Protein 8H61 (pdb70)

Secondary structure (DSSP, 8-state):
-TT-EEEETTTTSHHHHHHHHHHHHHT-EEEEEESSHHHHHHHHHHHHHTT--GGGEEEEE-S-TTSTTTTHHHHHH-TT--EEEE------S--S-HIIIIIHHHHHHHHHHHHHHHHH-TT--EEEEE--GGGTS--GGG--TT-EE-TT------HHHHTSSHHHHHHHHHHHHHHHHHHHHHHH--SSEEEEEEESEEE---SS--S-TT---TTTHHHHHHHHHHHH-PPPPP-EEEEEEHHHHHHHHHHHHH-STTTT-EEEE--EEEEHHHHHHHHHHH-GGGGGG-----GGGPPPHHHHPPEE--HHHHHHH-SPPPPHHHHHHHHHHTT-

Radius of gyration: 19.48 Å; Cα contacts (8 Å, |Δi|>4): 678; chains: 1; bounding box: 54×39×54 Å

Solvent-accessible surface area: 15587 Å² total; per-residue (Å²): 96,94,124,24,8,0,0,0,0,21,0,28,35,26,36,3,21,9,0,0,54,26,0,7,102,60,42,21,75,2,6,0,2,3,157,37,74,135,62,0,114,62,0,54,58,25,0,100,103,52,67,34,81,14,130,33,0,74,47,18,75,10,156,74,25,32,50,178,26,20,0,40,139,8,1,113,74,36,81,75,2,20,7,0,0,5,20,18,35,34,61,38,91,126,20,188,74,13,64,142,61,0,0,94,21,1,23,64,0,6,52,6,0,0,51,2,1,39,80,79,8,159,76,10,114,25,1,0,6,14,6,10,10,6,0,1,4,10,39,70,155,52,22,54,65,62,133,84,10,44,15,145,26,76,1,74,6,59,65,125,80,0,75,127,52,49,75,16,0,48,2,0,1,13,17,40,6,1,72,12,0,74,78,12,48,119,134,124,141,23,202,14,62,7,1,0,0,0,7,13,53,8,0,0,13,30,13,39,42,26,156,76,119,77,112,14,42,52,27,0,41,9,0,2,27,0,34,32,9,101,190,72,182,100,116,11,128,13,57,19,2,16,0,0,0,0,54,0,0,0,73,0,0,13,26,0,15,84,78,127,86,0,56,31,39,14,1,0,0,1,28,36,74,8,36,0,42,27,0,15,82,29,0,49,172,40,15,102,124,27,123,107,27,24,28,209,36,55,166,72,106,25,57,106,52,158,120,38,20,2,77,26,61,5,115,80,0,80,141,4,6,61,48,194,30,26,83,28,107,95,0,0,11,28,2,0,125,59,26,87

Sequence (340 aa):
SSETVVFVSGATGFIAQQIVKTLLEAGYKTIGSVRSEEKGKYLKSLIESAGLNSNLFNYVIVKDIAAKGAFNEALQAHPEVTVFLHTASPATFEIHDVEKELLKPAIEGTINALNAITVYGKNVQRVVITSSYAAVAGFANLATPGKEVNEESWNPITYEQALENPFLGYIGSKKFAEKAVWNYIEEKKPKWDVTFVNPAFVLGPQAFAVRDKSKLNASNEIINSLLTANKTKVEPQQFVGYFIDVRDVAKAHLIAFEKNETVGQRLLLANAPFSSAGILDIIEKDFPELKSSLPKLDKSKAPKFEETESVVNNEKTRRILGFKFIDLKKSVDDTIKQLV

Foldseek 3Di:
DVLAAEEEEPCLAQLNVLLVLVCQVVPHQYEYEDQDPVSQVVSLVLCVVVVTDSVSYHYDHQNALLDALRCQVVLQVPLSHAEYEYEDADDDQPDDFLVVRHQRSLQSSLVRVVVNCQPRNVNHAEYEYEAACLQWAEFDVRFDFAAETEQPHGHPDDPVNCRPGSVSSNSVSRNNSVVSVVVCCVPVVGNHFYFYEHEYQEFAAGNGADPDLQDGRDSNCLLSVQQCCLPVVDQDQKDKAFYAYSNLSSLLRVLCPPDDVRGVTYQYRTDGIDMSVRLVVLCCVVPVVRPVRGDDHDPVRTDDRSVGYYHYDYVVNCVSSVDDGDDPSVRSVRHVVNND

B-factor: mean 30.55, std 9.77, range [13.05, 65.68]

Nearest PDB structures (foldseek):
  8h61-assembly1_B  TM=1.003E+00  e=2.260E-75  Candida parapsilosis
  7xwu-assembly2_B  TM=9.857E-01  e=1.458E-69  Candida parapsilosis
  7y0k-assembly1_A  TM=9.876E-01  e=3.552E-62  Candida parapsilosis
  6kwt-assembly1_A  TM=9.369E-01  e=3.816E-42  Candida albicans SC5314
  5yw4-assembly1_A  TM=9.172E-01  e=3.592E-42  Scheffersomyces stipitis CBS 6054

Structure (mmCIF, N/CA/C/O backbone):
data_8H61
#
_entry.id   8H61
#
_cell.length_a   47.870
_cell.length_b   77.960
_cell.length_c   84.680
_cell.angle_alpha   90.000
_cell.angle_beta   90.000
_cell.angle_gamma   90.000
#
_symmetry.space_group_name_H-M   'P 21 21 21'
#
loop_
_entity.id
_entity.type
_entity.pdbx_description
1 polymer 'Mutant M2 of ketoreductase CpKR'
2 non-polymer 'NADPH DIHYDRO-NICOTINAMIDE-ADENINE-DINUCLEOTIDE PHOSPHATE'
3 water water
#
loop_
_atom_site.group_PDB
_atom_site.id
_atom_site.type_symbol
_atom_site.label_atom_id
_atom_site.label_alt_id
_atom_site.label_comp_id
_atom_site.label_asym_id
_atom_site.label_entity_id
_atom_site.label_seq_id
_atom_site.pdbx_PDB_ins_code
_atom_site.Cartn_x
_atom_site.Cartn_y
_atom_site.Cartn_z
_atom_site.occupancy
_atom_site.B_iso_or_equiv
_atom_site.auth_seq_id
_atom_site.auth_comp_id
_atom_site.auth_asym_id
_atom_site.auth_atom_id
_atom_site.pdbx_PDB_model_num
ATOM 1 N N . SER A 1 38 ? 10.947 14.787 -9.891 1.00 48.89 2 SER B N 1
ATOM 2 C CA . SER A 1 38 ? 9.921 14.124 -9.048 1.00 49.75 2 SER B CA 1
ATOM 3 C C . SER A 1 38 ? 9.694 12.697 -9.528 1.00 48.35 2 SER B C 1
ATOM 4 O O . SER A 1 38 ? 9.991 11.851 -8.745 1.00 44.74 2 SER B O 1
ATOM 7 N N . SER A 1 39 ? 9.179 12.472 -10.748 1.00 50.49 3 SER B N 1
ATOM 8 C CA . SER A 1 39 ? 9.047 11.062 -11.251 1.00 47.67 3 SER B CA 1
ATOM 9 C C . SER A 1 39 ? 10.236 10.129 -11.014 1.00 44.62 3 SER B C 1
ATOM 10 O O . SER A 1 39 ? 10.049 8.962 -11.089 1.00 45.43 3 SER B O 1
ATOM 13 N N . GLU A 1 40 ? 11.408 10.672 -10.798 1.00 41.24 4 GLU B N 1
ATOM 14 C CA . GLU A 1 40 ? 12.536 9.749 -10.671 1.00 38.87 4 GLU B CA 1
ATOM 15 C C . GLU A 1 40 ? 12.721 9.391 -9.206 1.00 32.44 4 GLU B C 1
ATOM 16 O O . GLU A 1 40 ? 13.423 8.468 -8.953 1.00 32.59 4 GLU B O 1
ATOM 22 N N . THR A 1 41 ? 12.058 10.117 -8.325 1.00 27.55 5 THR B N 1
ATOM 23 C CA . THR A 1 41 ? 12.225 9.859 -6.875 1.00 25.92 5 THR B CA 1
ATOM 24 C C . THR A 1 41 ? 11.378 8.682 -6.365 1.00 24.69 5 THR B C 1
ATOM 25 O O . THR A 1 41 ? 10.227 8.682 -6.618 1.00 27.13 5 THR B O 1
ATOM 29 N N . VAL A 1 42 ? 11.993 7.731 -5.674 1.00 20.38 6 VAL B N 1
ATOM 30 C CA . VAL A 1 42 ? 11.272 6.633 -5.033 1.00 20.31 6 VAL B CA 1
ATOM 31 C C . VAL A 1 42 ? 11.724 6.599 -3.582 1.00 19.14 6 VAL B C 1
ATOM 32 O O . VAL A 1 42 ? 12.925 6.513 -3.310 1.00 18.18 6 VAL B O 1
ATOM 36 N N . VAL A 1 43 ? 10.775 6.709 -2.655 1.00 18.22 7 VAL B N 1
ATOM 37 C CA . VAL A 1 43 ? 11.078 6.898 -1.240 1.00 16.55 7 VAL B CA 1
ATOM 38 C C . VAL A 1 43 ? 10.752 5.615 -0.495 1.00 20.25 7 VAL B C 1
ATOM 39 O O . VAL A 1 43 ? 9.637 5.099 -0.602 1.00 18.80 7 VAL B O 1
ATOM 43 N N . PHE A 1 44 ? 11.717 5.117 0.262 1.00 18.17 8 PHE B N 1
ATOM 44 C CA . PHE A 1 44 ? 11.543 3.953 1.118 1.00 18.76 8 PHE B CA 1
ATOM 45 C C . PHE A 1 44 ? 11.326 4.456 2.539 1.00 18.28 8 PHE B C 1
ATOM 46 O O . PHE A 1 44 ? 12.020 5.379 2.982 1.00 18.62 8 PHE B O 1
ATOM 54 N N . VAL A 1 45 ? 10.345 3.882 3.244 1.00 15.25 9 VAL B N 1
ATOM 55 C CA . VAL A 1 45 ? 10.025 4.292 4.629 1.00 14.37 9 VAL B CA 1
ATOM 56 C C . VAL A 1 45 ? 10.027 3.052 5.508 1.00 16.71 9 VAL B C 1
ATOM 57 O O . VAL A 1 45 ? 9.138 2.210 5.374 1.00 17.91 9 VAL B O 1
ATOM 61 N N . SER A 1 46 ? 10.971 2.961 6.448 1.00 20.18 10 SER B N 1
ATOM 62 C CA . SER A 1 46 ? 10.964 1.826 7.367 1.00 19.20 10 SER B CA 1
ATOM 63 C C . SER A 1 46 ? 9.897 2.023 8.449 1.00 18.66 10 SER B C 1
ATOM 64 O O . SER A 1 46 ? 9.619 3.142 8.887 1.00 17.93 10 SER B O 1
ATOM 67 N N . GLY A 1 47 ? 9.274 0.912 8.857 1.00 18.32 11 GLY B N 1
ATOM 68 C CA . GLY A 1 47 ? 8.277 0.928 9.909 1.00 19.29 11 GLY B CA 1
ATOM 69 C C . GLY A 1 47 ? 7.018 1.684 9.531 1.00 19.08 11 GLY B C 1
ATOM 70 O O . GLY A 1 47 ? 6.501 2.478 10.326 1.00 19.83 11 GLY B O 1
ATOM 71 N N . ALA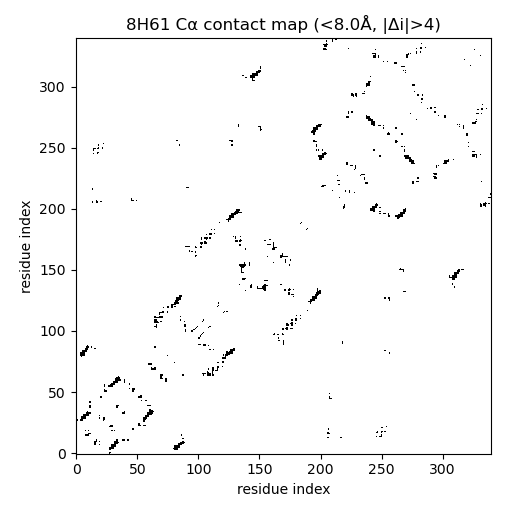 A 1 48 ? 6.501 1.425 8.330 1.00 19.16 12 ALA B N 1
ATOM 72 C CA . ALA A 1 48 ? 5.499 2.303 7.723 1.00 18.54 12 ALA B CA 1
ATOM 73 C C . ALA A 1 48 ? 4.156 2.281 8.440 1.00 18.34 12 ALA B C 1
ATOM 74 O O . ALA A 1 48 ? 3.341 3.185 8.215 1.00 17.96 12 ALA B O 1
ATOM 76 N N . THR A 1 49 ? 3.904 1.309 9.317 1.00 19.48 13 THR B N 1
ATOM 77 C CA . THR A 1 49 ? 2.627 1.272 10.016 1.00 20.22 13 THR B CA 1
ATOM 78 C C . THR A 1 49 ? 2.581 2.127 11.279 1.00 19.78 13 THR B C 1
ATOM 79 O O . THR A 1 49 ? 1.506 2.245 11.883 1.00 20.50 13 THR B O 1
ATOM 83 N N . GLY A 1 50 ? 3.697 2.705 11.713 1.00 20.03 14 GLY B N 1
ATOM 84 C CA . GLY A 1 50 ? 3.707 3.439 12.969 1.00 17.79 14 GLY B CA 1
ATOM 85 C C . GLY A 1 50 ? 3.005 4.785 12.836 1.00 20.14 14 GLY B C 1
ATOM 86 O O . GLY A 1 50 ? 2.603 5.210 11.753 1.00 18.99 14 GLY B O 1
ATOM 87 N N . PHE A 1 51 ? 2.900 5.489 13.977 1.00 18.67 15 PHE B N 1
ATOM 88 C CA . PHE A 1 51 ? 2.162 6.754 14.033 1.00 18.07 15 PHE B CA 1
ATOM 89 C C . PHE A 1 51 ? 2.761 7.799 13.097 1.00 19.19 15 PHE B C 1
ATOM 90 O O . PHE A 1 51 ? 2.095 8.292 12.171 1.00 17.79 15 PHE B O 1
ATOM 98 N N . ILE A 1 52 ? 4.020 8.168 13.336 1.00 17.17 16 ILE B N 1
ATOM 99 C CA . ILE A 1 52 ? 4.645 9.191 12.494 1.00 17.67 16 ILE B CA 1
ATOM 100 C C . ILE A 1 52 ? 4.767 8.690 11.062 1.00 17.51 16 ILE B C 1
ATOM 101 O O . ILE A 1 52 ? 4.528 9.435 10.101 1.00 16.60 16 ILE B O 1
ATOM 106 N N . ALA A 1 53 ? 5.143 7.419 10.895 1.00 15.44 17 ALA B N 1
ATOM 107 C CA . ALA A 1 53 ? 5.427 6.912 9.560 1.00 17.61 17 ALA B CA 1
ATOM 108 C C . ALA A 1 53 ? 4.184 6.898 8.685 1.00 17.48 17 ALA B C 1
ATOM 109 O O . ALA A 1 53 ? 4.268 7.176 7.478 1.00 16.27 17 ALA B O 1
ATOM 111 N N . GLN A 1 54 ? 3.017 6.554 9.254 1.00 19.87 18 GLN B N 1
ATOM 112 C CA . GLN A 1 54 ? 1.803 6.574 8.436 1.00 19.46 18 GLN B CA 1
ATOM 113 C C . GLN A 1 54 ? 1.504 7.985 7.945 1.00 18.89 18 GLN B C 1
ATOM 114 O O . GLN A 1 54 ? 1.057 8.166 6.805 1.00 17.51 18 GLN B O 1
ATOM 120 N N . GLN A 1 55 ? 1.738 8.992 8.798 1.00 15.89 19 GLN B N 1
ATOM 121 C CA . GLN A 1 55 ? 1.593 10.384 8.365 1.00 16.96 19 GLN B CA 1
ATOM 122 C C . GLN A 1 55 ? 2.622 10.747 7.305 1.00 16.69 19 GLN B C 1
ATOM 123 O O . GLN A 1 55 ? 2.318 11.510 6.387 1.00 15.26 19 GLN B O 1
ATOM 129 N N . ILE A 1 56 ? 3.855 10.239 7.431 1.00 14.81 20 ILE B N 1
ATOM 130 C CA . ILE A 1 56 ? 4.848 10.423 6.363 1.00 13.05 20 ILE B CA 1
ATOM 131 C C . ILE A 1 56 ? 4.357 9.784 5.071 1.00 16.72 20 ILE B C 1
ATOM 132 O O . ILE A 1 56 ? 4.407 10.397 3.999 1.00 16.42 20 ILE B O 1
ATOM 137 N N . VAL A 1 57 ? 3.899 8.531 5.146 1.00 16.08 21 VAL B N 1
ATOM 138 C CA . VAL A 1 57 ? 3.404 7.853 3.945 1.00 17.49 21 VAL B CA 1
ATOM 139 C C . VAL A 1 57 ? 2.243 8.633 3.332 1.00 18.84 21 VAL B C 1
ATOM 140 O O . VAL A 1 57 ? 2.179 8.834 2.114 1.00 18.90 21 VAL B O 1
ATOM 144 N N . LYS A 1 58 ? 1.306 9.084 4.167 1.00 19.67 22 LYS B N 1
ATOM 145 C CA . LYS A 1 58 ? 0.179 9.869 3.661 1.00 19.58 22 LYS B CA 1
ATOM 146 C C . LYS A 1 58 ? 0.657 11.142 2.967 1.00 17.62 22 LYS B C 1
ATOM 147 O O . LYS A 1 58 ? 0.192 11.480 1.871 1.00 17.30 22 LYS B O 1
ATOM 153 N N . THR A 1 59 ? 1.598 11.858 3.595 1.00 18.44 23 THR B N 1
ATOM 154 C CA . THR A 1 59 ? 2.134 13.097 3.019 1.00 17.54 23 THR B CA 1
ATOM 155 C C . THR A 1 59 ? 2.864 12.831 1.709 1.00 20.73 23 THR B C 1
ATOM 156 O O . THR A 1 59 ? 2.702 13.583 0.737 1.00 19.74 23 THR B O 1
ATOM 160 N N . LEU A 1 60 ? 3.651 11.751 1.653 1.00 15.98 24 LEU B N 1
ATOM 161 C CA . LEU A 1 60 ? 4.324 11.377 0.411 1.00 16.30 24 LEU B CA 1
ATOM 162 C C . LEU A 1 60 ? 3.328 11.085 -0.710 1.00 19.45 24 LEU B C 1
ATOM 163 O O . LEU A 1 60 ? 3.510 11.527 -1.853 1.00 19.04 24 LEU B O 1
ATOM 168 N N . LEU A 1 61 ? 2.295 10.292 -0.415 1.00 16.49 25 LEU B N 1
ATOM 169 C CA . LEU A 1 61 ? 1.307 9.950 -1.438 1.00 17.71 25 LEU B CA 1
ATOM 170 C C . LEU A 1 61 ? 0.505 11.166 -1.872 1.00 19.60 25 LEU B C 1
ATOM 171 O O . LEU A 1 61 ? 0.145 11.291 -3.047 1.00 19.74 25 LEU B O 1
ATOM 176 N N . GLU A 1 62 ? 0.175 12.051 -0.934 1.00 17.95 26 GLU B N 1
ATOM 177 C CA . GLU A 1 62 ? -0.496 13.295 -1.311 1.00 21.51 26 GLU B CA 1
ATOM 178 C C . GLU A 1 62 ? 0.378 14.131 -2.230 1.00 22.06 26 GLU B C 1
ATOM 179 O O . GLU A 1 62 ? -0.139 14.828 -3.112 1.00 21.82 26 GLU B O 1
ATOM 185 N N . ALA A 1 63 ? 1.699 14.077 -2.046 1.00 19.97 27 ALA B N 1
ATOM 186 C CA . ALA A 1 63 ? 2.616 14.793 -2.925 1.00 21.23 27 ALA B CA 1
ATOM 187 C C . ALA A 1 63 ? 2.889 14.043 -4.221 1.00 25.77 27 ALA B C 1
ATOM 188 O O . ALA A 1 63 ? 3.533 14.598 -5.118 1.00 23.14 27 ALA B O 1
ATOM 190 N N . GLY A 1 64 ? 2.424 12.804 -4.344 1.00 20.60 28 GLY B N 1
ATOM 191 C CA . GLY A 1 64 ? 2.601 12.057 -5.574 1.00 22.89 28 GLY B CA 1
ATOM 192 C C . GLY A 1 64 ? 3.864 11.227 -5.666 1.00 22.62 28 GLY B C 1
ATOM 193 O O . GLY A 1 64 ? 4.201 10.775 -6.763 1.00 21.05 28 GLY B O 1
ATOM 194 N N . TYR A 1 65 ? 4.564 10.997 -4.560 1.00 18.00 29 TYR B N 1
ATOM 195 C CA . TYR A 1 65 ? 5.804 10.237 -4.597 1.00 16.40 29 TYR B CA 1
ATOM 196 C C . TYR A 1 65 ? 5.524 8.743 -4.624 1.00 21.33 29 TYR B C 1
ATOM 197 O O . TYR A 1 65 ? 4.701 8.243 -3.850 1.00 22.95 29 TYR B O 1
ATOM 206 N N . LYS A 1 66 ? 6.259 8.021 -5.467 1.00 18.56 30 LYS B N 1
ATOM 207 C CA . LYS A 1 6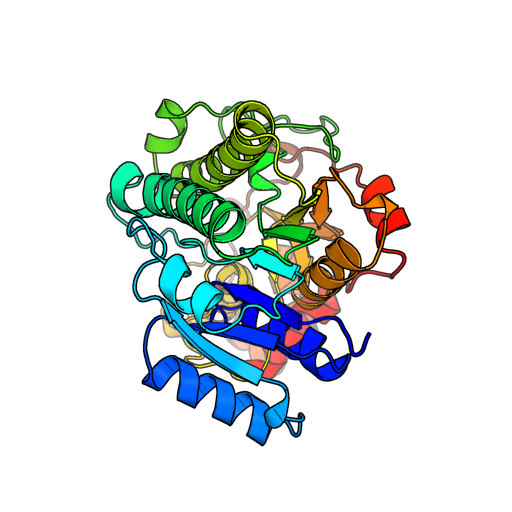6 ? 6.327 6.573 -5.314 1.00 18.85 30 LYS B CA 1
ATOM 208 C C . LYS A 1 66 ? 6.950 6.220 -3.965 1.00 22.11 30 LYS B C 1
ATOM 209 O O . LYS A 1 66 ? 8.026 6.720 -3.606 1.00 17.91 30 LYS B O 1
ATOM 215 N N . THR A 1 67 ? 6.271 5.356 -3.215 1.00 20.88 31 THR B N 1
ATOM 216 C CA . THR A 1 67 ? 6.651 5.058 -1.843 1.00 20.78 31 THR B CA 1
ATOM 217 C C . THR A 1 67 ? 6.701 3.548 -1.626 1.00 21.01 31 THR B C 1
ATOM 218 O O . THR A 1 67 ? 5.844 2.815 -2.123 1.00 20.48 31 THR B O 1
ATOM 222 N N . ILE A 1 68 ? 7.713 3.090 -0.892 1.00 17.21 32 ILE B N 1
ATOM 223 C CA . ILE A 1 68 ? 7.828 1.687 -0.473 1.00 19.33 32 ILE B CA 1
ATOM 224 C C . ILE A 1 68 ? 7.911 1.656 1.041 1.00 19.19 32 ILE B C 1
ATOM 225 O O . ILE A 1 68 ? 8.836 2.235 1.624 1.00 20.32 32 ILE B O 1
ATOM 230 N N . GLY A 1 69 ? 6.993 0.947 1.690 1.00 18.81 33 GLY B N 1
ATOM 231 C CA . GLY A 1 69 ? 6.967 0.904 3.145 1.00 18.08 33 GLY B CA 1
ATOM 232 C C . GLY A 1 69 ? 7.375 -0.471 3.658 1.00 20.49 33 GLY B C 1
ATOM 233 O O . GLY A 1 69 ? 6.848 -1.475 3.219 1.00 21.33 33 GLY B O 1
ATOM 234 N N . SER A 1 70 ? 8.308 -0.489 4.612 1.00 21.80 34 SER B N 1
ATOM 235 C CA . SER A 1 70 ? 8.650 -1.717 5.339 1.00 22.25 34 SER B CA 1
ATOM 236 C C . SER A 1 70 ? 7.629 -1.982 6.456 1.00 21.09 34 SER B C 1
ATOM 237 O O . SER A 1 70 ? 7.244 -1.073 7.189 1.00 20.21 34 SER B O 1
ATOM 240 N N . VAL A 1 71 ? 7.123 -3.226 6.518 1.00 20.72 35 VAL B N 1
ATOM 241 C CA . VAL A 1 71 ? 6.160 -3.654 7.529 1.00 20.22 35 VAL B CA 1
ATOM 242 C C . VAL A 1 71 ? 6.563 -5.027 8.072 1.00 22.48 35 VAL B C 1
ATOM 243 O O . VAL A 1 71 ? 7.267 -5.805 7.417 1.00 19.23 35 VAL B O 1
ATOM 247 N N . ARG A 1 72 ? 6.097 -5.336 9.276 1.00 22.67 36 ARG B N 1
ATOM 248 C CA . ARG A 1 72 ? 6.490 -6.583 9.981 1.00 23.48 36 ARG B CA 1
ATOM 249 C C . ARG A 1 72 ? 5.740 -7.812 9.478 1.00 24.95 36 ARG B C 1
ATOM 250 O O . ARG A 1 72 ? 6.177 -8.864 9.770 1.00 26.93 36 ARG B O 1
ATOM 258 N N . SER A 1 73 ? 4.653 -7.647 8.743 1.00 24.01 37 SER B N 1
ATOM 259 C CA . SER A 1 73 ? 3.887 -8.816 8.330 1.00 28.44 37 SER B CA 1
ATOM 260 C C . SER A 1 73 ? 3.104 -8.480 7.078 1.00 27.51 37 SER B C 1
ATOM 261 O O . SER A 1 73 ? 2.848 -7.315 6.780 1.00 27.06 37 SER B O 1
ATOM 264 N N . GLU A 1 74 ? 2.687 -9.522 6.371 1.00 31.33 38 GLU B N 1
ATOM 265 C CA . GLU A 1 74 ? 1.838 -9.319 5.207 1.00 29.59 38 GLU B CA 1
ATOM 266 C C . GLU A 1 74 ? 0.484 -8.718 5.602 1.00 32.15 38 GLU B C 1
ATOM 267 O O . GLU A 1 74 ? -0.037 -7.842 4.895 1.00 29.36 38 GLU B O 1
ATOM 273 N N . GLU A 1 75 ? -0.040 -9.104 6.748 1.00 29.30 39 GLU B N 1
ATOM 274 C CA . GLU A 1 75 ? -1.336 -8.498 7.089 1.00 29.84 39 GLU B CA 1
ATOM 275 C C . GLU A 1 75 ? -1.177 -7.007 7.424 1.00 24.46 39 GLU B C 1
ATOM 276 O O . GLU A 1 75 ? -2.022 -6.283 7.077 1.00 27.71 39 GLU B O 1
ATOM 282 N N . LYS A 1 76 ? -0.074 -6.602 8.022 1.00 25.39 40 LYS B N 1
ATOM 283 C CA . LYS A 1 76 ? 0.118 -5.178 8.265 1.00 24.22 40 LYS B CA 1
ATOM 284 C C . LYS A 1 76 ? 0.263 -4.419 6.948 1.00 24.35 40 LYS B C 1
ATOM 285 O O . LYS A 1 76 ? -0.268 -3.313 6.805 1.00 23.85 40 LYS B O 1
ATOM 291 N N . GLY A 1 77 ? 0.927 -5.027 5.959 1.00 24.67 41 GLY B N 1
ATOM 292 C CA . GLY A 1 77 ? 1.042 -4.387 4.654 1.00 25.06 41 GLY B CA 1
ATOM 293 C C . GLY A 1 77 ? -0.295 -4.237 3.953 1.00 25.85 41 GLY B C 1
ATOM 294 O O . GLY A 1 77 ? -0.606 -3.182 3.391 1.00 24.81 41 GLY B O 1
ATOM 295 N N . LYS A 1 78 ? -1.103 -5.304 3.961 1.00 24.98 42 LYS B N 1
ATOM 296 C CA . LYS A 1 78 ? -2.421 -5.243 3.337 1.00 28.82 42 LYS B CA 1
ATOM 297 C C . LYS A 1 78 ? -3.334 -4.266 4.064 1.00 25.88 42 LYS B C 1
ATOM 298 O O . LYS A 1 78 ? -4.155 -3.588 3.435 1.00 27.15 42 LYS B O 1
ATOM 304 N N . TYR A 1 79 ? -3.204 -4.192 5.389 1.00 24.97 43 TYR B N 1
ATOM 305 C CA . TYR A 1 79 ? -3.987 -3.249 6.182 1.00 27.02 43 TYR B CA 1
ATOM 306 C C . TYR A 1 79 ? -3.682 -1.811 5.775 1.00 25.10 43 TYR B C 1
ATOM 307 O O . TYR A 1 79 ? -4.595 -1.009 5.553 1.00 24.68 43 TYR B O 1
ATOM 316 N N . LEU A 1 80 ? -2.395 -1.472 5.661 1.00 23.92 44 LEU B N 1
ATOM 317 C CA . LEU A 1 80 ? -2.012 -0.118 5.268 1.00 24.78 44 LEU B CA 1
ATOM 318 C C . LEU A 1 80 ? -2.456 0.197 3.841 1.00 23.62 44 LEU B C 1
ATOM 319 O O . LEU A 1 80 ? -2.952 1.298 3.559 1.00 21.28 44 LEU B O 1
ATOM 324 N N . LYS A 1 81 ? -2.295 -0.756 2.925 1.00 22.92 45 LYS B N 1
ATOM 325 C CA . LYS A 1 81 ? -2.811 -0.557 1.575 1.00 25.47 45 LYS B CA 1
ATOM 326 C C . LYS A 1 81 ? -4.310 -0.282 1.589 1.00 27.31 45 LYS B C 1
ATOM 327 O O . LYS A 1 81 ? -4.798 0.552 0.821 1.00 26.36 45 LYS B O 1
ATOM 333 N N . SER A 1 82 ? -5.051 -0.966 2.438 1.00 27.24 46 SER B N 1
ATOM 334 C CA . SER A 1 82 ? -6.503 -0.708 2.453 1.00 27.59 46 SER B CA 1
ATOM 335 C C . SER A 1 82 ? -6.819 0.662 3.055 1.00 26.48 46 SER B C 1
ATOM 336 O O . SER A 1 82 ? -7.710 1.256 2.588 1.00 25.96 46 SER B O 1
ATOM 339 N N . LEU A 1 83 ? -6.079 1.105 4.063 1.00 22.54 47 LEU B N 1
ATOM 340 C CA . LEU A 1 83 ? -6.289 2.454 4.570 1.00 23.95 47 LEU B CA 1
ATOM 341 C C . LEU A 1 83 ? -6.049 3.486 3.485 1.00 21.66 47 LEU B C 1
ATOM 342 O O . LEU A 1 83 ? -6.801 4.458 3.365 1.00 20.36 47 LEU B O 1
ATOM 347 N N . ILE A 1 84 ? -4.981 3.298 2.713 1.00 21.68 48 ILE B N 1
ATOM 348 C CA . ILE A 1 84 ? -4.610 4.243 1.665 1.00 21.67 48 ILE B CA 1
ATOM 349 C C . ILE A 1 84 ? -5.698 4.316 0.604 1.00 23.62 48 ILE B C 1
ATOM 350 O O . ILE A 1 84 ? -6.064 5.402 0.135 1.00 20.74 48 ILE B O 1
ATOM 355 N N . GLU A 1 85 ? -6.194 3.152 0.217 1.00 24.87 49 GLU B N 1
ATOM 356 C CA . GLU A 1 85 ? -7.275 3.072 -0.796 1.00 29.34 49 GLU B CA 1
ATOM 357 C C . GLU A 1 85 ? -8.547 3.738 -0.271 1.00 26.51 49 GLU B C 1
ATOM 358 O O . GLU A 1 85 ? -9.083 4.492 -0.997 1.00 27.20 49 GLU B O 1
ATOM 364 N N . SER A 1 86 ? -8.960 3.449 0.962 1.00 25.42 50 SER B N 1
ATOM 365 C CA . SER A 1 86 ? -10.179 4.026 1.516 1.00 27.30 50 SER B CA 1
ATOM 366 C C . SER A 1 86 ? -10.070 5.531 1.625 1.00 28.32 50 SER B C 1
ATOM 367 O O . SER A 1 86 ? -11.083 6.230 1.540 1.00 29.60 50 SER B O 1
ATOM 370 N N . ALA A 1 87 ? -8.852 6.048 1.824 1.00 24.87 51 ALA B N 1
ATOM 371 C CA . ALA A 1 87 ? -8.664 7.490 1.927 1.00 24.45 51 ALA B CA 1
ATOM 372 C C . ALA A 1 87 ? -8.775 8.184 0.581 1.00 24.03 51 ALA B C 1
ATOM 373 O O . ALA A 1 87 ? -8.776 9.419 0.532 1.00 26.12 51 ALA B O 1
ATOM 375 N N . GLY A 1 88 ? -8.848 7.429 -0.505 1.00 24.46 52 GLY B N 1
ATOM 376 C CA . GLY A 1 88 ? -8.966 8.011 -1.823 1.00 24.82 52 GLY B CA 1
ATOM 377 C C . GLY A 1 88 ? -7.655 8.352 -2.483 1.00 25.80 52 GLY B C 1
ATOM 378 O O . GLY A 1 88 ? -7.668 9.003 -3.532 1.00 24.49 52 GLY B O 1
ATOM 379 N N . LEU A 1 89 ? -6.526 7.939 -1.905 1.00 23.38 53 LEU B N 1
ATOM 380 C CA . LEU A 1 89 ? -5.214 8.189 -2.487 1.00 21.88 53 LEU B CA 1
ATOM 381 C C . LEU A 1 89 ? -4.906 7.154 -3.565 1.00 22.54 53 LEU B C 1
ATOM 382 O O . LEU A 1 89 ? -5.607 6.154 -3.725 1.00 25.64 53 LEU B O 1
ATOM 387 N N . ASN A 1 90 ? -3.850 7.411 -4.328 1.00 23.26 54 ASN B N 1
ATOM 388 C CA . ASN A 1 90 ? -3.464 6.510 -5.410 1.00 25.67 54 ASN B CA 1
ATOM 389 C C . ASN A 1 90 ? -2.689 5.354 -4.791 1.00 23.36 54 ASN B C 1
ATOM 390 O O . ASN A 1 90 ? -1.486 5.454 -4.540 1.00 22.23 54 ASN B O 1
ATOM 395 N N . SER A 1 91 ? -3.365 4.241 -4.549 1.00 22.35 55 SER B N 1
ATOM 396 C CA . SER A 1 91 ? -2.637 3.175 -3.879 1.00 25.37 55 SER B CA 1
ATOM 397 C C . SER A 1 91 ? -1.633 2.482 -4.783 1.00 23.94 55 SER B C 1
ATOM 398 O O . SER A 1 91 ? -0.783 1.754 -4.268 1.00 24.70 55 SER B O 1
ATOM 401 N N . ASN A 1 92 ? -1.684 2.701 -6.099 1.00 21.22 56 ASN B N 1
ATOM 402 C CA . ASN A 1 92 ? -0.608 2.197 -6.937 1.00 24.79 56 ASN B CA 1
ATOM 403 C C . ASN A 1 92 ? 0.709 2.888 -6.624 1.00 24.91 56 ASN B C 1
ATOM 404 O O . ASN A 1 92 ? 1.766 2.404 -7.034 1.00 25.39 56 ASN B O 1
ATOM 409 N N . LEU A 1 93 ? 0.676 4.011 -5.913 1.00 20.51 57 LEU B N 1
ATOM 410 C CA . LEU A 1 93 ? 1.934 4.634 -5.528 1.00 23.43 57 LEU B CA 1
ATOM 411 C C . LEU A 1 93 ? 2.593 3.959 -4.334 1.00 23.52 57 LEU B C 1
ATOM 412 O O . LEU A 1 93 ? 3.741 4.292 -4.014 1.00 24.48 57 LEU B O 1
ATOM 417 N N . PHE A 1 94 ? 1.908 3.044 -3.650 1.00 20.78 58 PHE B N 1
ATOM 418 C CA . PHE A 1 94 ? 2.432 2.480 -2.416 1.00 21.40 58 PHE B CA 1
ATOM 419 C C . PHE A 1 94 ? 2.611 0.980 -2.561 1.00 23.05 58 PHE B C 1
ATOM 420 O O . PHE A 1 94 ? 1.676 0.272 -2.947 1.00 23.71 58 PHE B O 1
ATOM 428 N N . ASN A 1 95 ? 3.800 0.503 -2.216 1.00 20.12 59 ASN B N 1
ATOM 429 C CA . ASN A 1 95 ? 4.063 -0.919 -2.092 1.00 20.87 59 ASN B CA 1
ATOM 430 C C . ASN A 1 95 ? 4.735 -1.161 -0.752 1.00 23.50 59 ASN B C 1
ATOM 431 O O . ASN A 1 95 ? 5.286 -0.240 -0.146 1.00 21.65 59 ASN B O 1
ATOM 436 N N . TYR A 1 96 ? 4.670 -2.401 -0.274 1.00 21.48 60 TYR B N 1
ATOM 437 C CA . TYR A 1 96 ? 5.289 -2.737 0.995 1.00 21.57 60 TYR B CA 1
ATOM 438 C C . TYR A 1 96 ? 6.256 -3.897 0.823 1.00 25.00 60 TYR B C 1
ATOM 439 O O . TYR A 1 96 ? 6.137 -4.707 -0.104 1.00 25.52 60 TYR B O 1
ATOM 448 N N . VAL A 1 97 ? 7.233 -3.943 1.716 1.00 21.90 61 VAL B N 1
ATOM 449 C CA . VAL A 1 97 ? 8.154 -5.061 1.842 1.00 23.76 61 VAL B CA 1
ATOM 450 C C . VAL A 1 97 ? 8.078 -5.543 3.277 1.00 24.00 61 VAL B C 1
ATOM 451 O O . VAL A 1 97 ? 7.803 -4.767 4.198 1.00 22.17 61 VAL B O 1
ATOM 455 N N . ILE A 1 98 ? 8.307 -6.833 3.470 1.00 22.47 62 ILE B N 1
ATOM 456 C CA . ILE A 1 98 ? 8.226 -7.417 4.803 1.00 18.00 62 ILE B CA 1
ATOM 457 C C . ILE A 1 98 ? 9.619 -7.426 5.406 1.00 23.76 62 ILE B C 1
ATOM 458 O O . ILE A 1 98 ? 10.541 -8.063 4.880 1.00 28.13 62 ILE B O 1
ATOM 463 N N . VAL A 1 99 ? 9.780 -6.692 6.496 1.00 21.81 63 VAL B N 1
ATOM 464 C CA . VAL A 1 99 ? 11.003 -6.702 7.276 1.00 24.50 63 VAL B CA 1
ATOM 465 C C . VAL A 1 99 ? 10.557 -6.982 8.701 1.00 25.42 63 VAL B C 1
ATOM 466 O O . VAL A 1 99 ? 10.090 -6.079 9.401 1.00 22.66 63 VAL B O 1
ATOM 470 N N . LYS A 1 100 ? 10.680 -8.239 9.125 1.00 24.81 64 LYS B N 1
ATOM 471 C CA . LYS A 1 100 ? 10.074 -8.668 10.385 1.00 28.29 64 LYS B CA 1
ATOM 472 C C . LYS A 1 100 ? 10.749 -8.043 11.598 1.00 22.76 64 LYS B C 1
ATOM 473 O O . LYS A 1 100 ? 10.082 -7.766 12.601 1.00 26.25 64 LYS B O 1
ATOM 479 N N . ASP A 1 101 ? 12.054 -7.800 11.527 1.00 24.26 65 ASP B N 1
ATOM 480 C CA . ASP A 1 101 ? 12.808 -7.288 12.669 1.00 26.49 65 ASP B CA 1
ATOM 481 C C . ASP A 1 101 ? 13.943 -6.439 12.120 1.00 29.45 65 ASP B C 1
ATOM 482 O O . ASP A 1 101 ? 14.871 -6.974 11.511 1.00 30.49 65 ASP B O 1
ATOM 487 N N . ILE A 1 102 ? 13.876 -5.121 12.330 1.00 27.25 66 ILE B N 1
ATOM 488 C CA . ILE A 1 102 ? 14.961 -4.265 11.874 1.00 30.38 66 ILE B CA 1
ATOM 489 C C . ILE A 1 102 ? 16.260 -4.614 12.583 1.00 33.31 66 ILE B C 1
ATOM 490 O O . ILE A 1 102 ? 17.339 -4.371 12.045 1.00 38.44 66 ILE B O 1
ATOM 495 N N . ALA A 1 103 ? 16.192 -5.215 13.772 1.00 33.43 67 ALA B N 1
ATOM 496 C CA . ALA A 1 103 ? 17.416 -5.514 14.506 1.00 39.97 67 ALA B CA 1
ATOM 497 C C . ALA A 1 103 ? 18.187 -6.691 13.916 1.00 43.10 67 ALA B C 1
ATOM 498 O O . ALA A 1 103 ? 19.373 -6.849 14.220 1.00 48.86 67 ALA B O 1
ATOM 500 N N . ALA A 1 104 ? 17.555 -7.514 13.082 1.00 38.05 68 ALA B N 1
ATOM 501 C CA . ALA A 1 104 ? 18.246 -8.663 12.512 1.00 42.49 68 ALA B CA 1
ATOM 502 C C . ALA A 1 104 ? 19.283 -8.204 11.488 1.00 38.18 68 ALA B C 1
ATOM 503 O O . ALA A 1 104 ? 19.020 -7.323 10.669 1.00 39.36 68 ALA B O 1
ATOM 505 N N . LYS A 1 105 ? 20.482 -8.781 11.552 1.00 45.31 69 LYS B N 1
ATOM 506 C CA . LYS A 1 105 ? 21.519 -8.402 10.600 1.00 38.11 69 LYS B CA 1
ATOM 507 C C . LYS A 1 105 ? 21.066 -8.714 9.175 1.00 37.64 69 LYS B C 1
ATOM 508 O O . LYS A 1 105 ? 20.451 -9.750 8.912 1.00 36.07 69 LYS B O 1
ATOM 514 N N . GLY A 1 106 ? 21.365 -7.804 8.253 1.00 36.49 70 GLY B N 1
ATOM 515 C CA . GLY A 1 106 ? 20.898 -7.941 6.891 1.00 33.97 70 GLY B CA 1
ATOM 516 C C . GLY A 1 106 ? 19.417 -7.702 6.700 1.00 30.99 70 GLY B C 1
ATOM 517 O O . GLY A 1 106 ? 18.881 -8.041 5.640 1.00 28.96 70 GLY B O 1
ATOM 518 N N . ALA A 1 107 ? 18.747 -7.115 7.694 1.00 31.55 71 ALA B N 1
ATOM 519 C CA . ALA A 1 107 ? 17.299 -6.927 7.665 1.00 32.92 71 ALA B CA 1
ATOM 520 C C . ALA A 1 107 ? 16.783 -6.342 6.350 1.00 34.33 71 ALA B C 1
ATOM 521 O O . ALA A 1 107 ? 15.842 -6.873 5.750 1.00 34.50 71 ALA B O 1
ATOM 523 N N . PHE A 1 108 ? 17.381 -5.256 5.876 1.00 25.07 72 PHE B N 1
ATOM 524 C CA . PHE A 1 108 ? 16.835 -4.577 4.699 1.00 27.92 72 PHE B CA 1
ATOM 525 C C . PHE A 1 108 ? 17.433 -5.052 3.374 1.00 27.96 72 PHE B C 1
ATOM 526 O O . PHE A 1 108 ? 17.120 -4.474 2.325 1.00 24.84 72 PHE B O 1
ATOM 534 N N . ASN A 1 109 ? 18.261 -6.099 3.391 1.00 27.32 73 ASN B N 1
ATOM 535 C CA . ASN A 1 109 ? 18.975 -6.512 2.181 1.00 27.16 73 ASN B CA 1
ATOM 536 C C . ASN A 1 109 ? 18.018 -6.928 1.067 1.00 30.83 73 ASN B C 1
ATOM 537 O O . ASN A 1 109 ? 18.087 -6.410 -0.052 1.00 31.25 73 ASN B O 1
ATOM 542 N N . GLU A 1 110 ? 17.127 -7.883 1.345 1.00 29.67 74 GLU B N 1
ATOM 543 C CA . GLU A 1 110 ? 16.232 -8.376 0.297 1.00 33.20 74 GLU B CA 1
ATOM 544 C C . GLU A 1 110 ? 15.310 -7.281 -0.224 1.00 31.16 74 GLU B C 1
ATOM 545 O O . GLU A 1 110 ? 15.020 -7.233 -1.428 1.00 29.79 74 GLU B O 1
ATOM 551 N N . ALA A 1 111 ? 14.829 -6.409 0.668 1.00 29.42 75 ALA B N 1
ATOM 552 C CA . ALA A 1 111 ? 13.941 -5.321 0.262 1.00 29.11 75 ALA B CA 1
ATOM 553 C C . ALA A 1 111 ? 14.611 -4.410 -0.758 1.00 26.22 75 ALA B C 1
ATOM 554 O O . ALA A 1 111 ? 14.025 -4.088 -1.796 1.00 29.77 75 ALA B O 1
ATOM 556 N N . LEU A 1 112 ? 15.843 -3.980 -0.477 1.00 24.95 76 LEU B N 1
ATOM 557 C CA . LEU A 1 112 ? 16.515 -3.055 -1.380 1.00 25.70 76 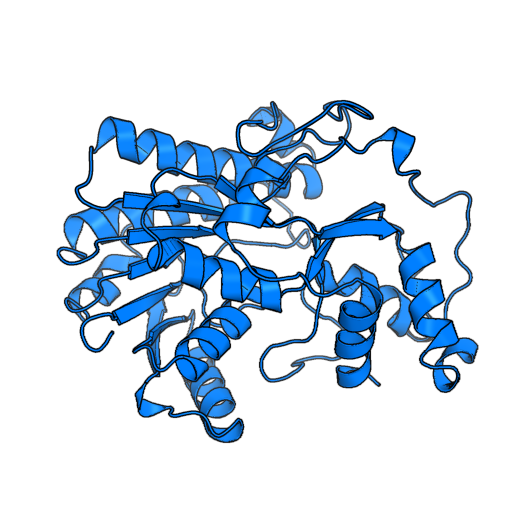LEU B CA 1
ATOM 558 C C . LEU A 1 112 ? 16.981 -3.758 -2.649 1.00 28.17 76 LEU B C 1
ATOM 559 O O . LEU A 1 112 ? 17.060 -3.133 -3.710 1.00 24.65 76 LEU B O 1
ATOM 564 N N . GLN A 1 113 ? 17.297 -5.051 -2.554 1.00 28.38 77 GLN B N 1
ATOM 565 C CA . GLN A 1 113 ? 17.593 -5.832 -3.751 1.00 30.24 77 GLN B CA 1
ATOM 566 C C . GLN A 1 113 ? 16.410 -5.855 -4.705 1.00 29.26 77 GLN B C 1
ATOM 567 O O . GLN A 1 113 ? 16.581 -5.739 -5.925 1.00 31.98 77 GLN B O 1
ATOM 573 N N . ALA A 1 114 ? 15.205 -6.046 -4.167 1.00 25.67 78 ALA B N 1
ATOM 574 C CA . ALA A 1 114 ? 14.002 -6.065 -4.984 1.00 32.91 78 ALA B CA 1
ATOM 575 C C . ALA A 1 114 ? 13.620 -4.681 -5.493 1.00 32.12 78 ALA B C 1
ATOM 576 O O . ALA A 1 114 ? 12.823 -4.579 -6.432 1.00 29.47 78 ALA B O 1
ATOM 578 N N . HIS A 1 115 ? 14.169 -3.621 -4.907 1.00 29.73 79 HIS B N 1
ATOM 579 C CA . HIS A 1 115 ? 13.794 -2.250 -5.251 1.00 25.32 79 HIS B CA 1
ATOM 580 C C . HIS A 1 115 ? 15.048 -1.423 -5.499 1.00 27.11 79 HIS B C 1
ATOM 581 O O . HIS A 1 115 ? 15.365 -0.491 -4.745 1.00 25.33 79 HIS B O 1
ATOM 588 N N . PRO A 1 116 ? 15.780 -1.721 -6.576 1.00 29.11 80 PRO B N 1
ATOM 589 C CA . PRO A 1 116 ? 16.957 -0.903 -6.921 1.00 27.14 80 PRO B CA 1
ATOM 590 C C . PRO A 1 116 ? 16.619 0.523 -7.295 1.00 28.43 80 PRO B C 1
ATOM 591 O O . PRO A 1 116 ? 17.542 1.335 -7.420 1.00 33.46 80 PRO B O 1
ATOM 595 N N . GLU A 1 117 ? 15.341 0.847 -7.504 1.00 27.46 81 GLU B N 1
ATOM 596 C CA . GLU A 1 117 ? 14.937 2.188 -7.896 1.00 28.13 81 GLU B CA 1
ATOM 597 C C . GLU A 1 117 ? 14.869 3.171 -6.720 1.00 26.74 81 GLU B C 1
ATOM 598 O O . GLU A 1 117 ? 14.723 4.377 -6.953 1.00 24.06 81 GLU B O 1
ATOM 604 N N . VAL A 1 118 ? 15.027 2.698 -5.479 1.00 24.70 82 VAL B N 1
ATOM 605 C CA . VAL A 1 118 ? 14.951 3.583 -4.311 1.00 19.11 82 VAL B CA 1
ATOM 606 C C . VAL A 1 118 ? 16.048 4.642 -4.374 1.00 21.57 82 VAL B C 1
ATOM 607 O O . VAL A 1 118 ? 17.230 4.332 -4.548 1.00 20.88 82 VAL B O 1
ATOM 611 N N . THR A 1 119 ? 15.662 5.913 -4.245 1.00 20.24 83 THR B N 1
ATOM 612 C CA . THR A 1 119 ? 16.641 6.989 -4.196 1.00 18.29 83 THR B CA 1
ATOM 613 C C . THR A 1 119 ? 16.663 7.726 -2.870 1.00 19.33 83 THR B C 1
ATOM 614 O O . THR A 1 119 ? 17.578 8.524 -2.643 1.00 19.47 83 THR B O 1
ATOM 618 N N . VAL A 1 120 ? 15.681 7.496 -2.003 1.00 16.25 84 VAL B N 1
ATOM 619 C CA . VAL A 1 120 ? 15.583 8.155 -0.709 1.00 17.66 84 VAL B CA 1
ATOM 620 C C . VAL A 1 120 ? 15.157 7.096 0.302 1.00 15.91 84 VAL B C 1
ATOM 621 O O . VAL A 1 120 ? 14.236 6.323 0.031 1.00 17.52 84 VAL B O 1
ATOM 625 N N . PHE A 1 121 ? 15.838 7.042 1.444 1.00 14.37 85 PHE B N 1
ATOM 626 C CA . PHE A 1 121 ? 15.535 6.090 2.518 1.00 18.95 85 PHE B CA 1
ATOM 627 C C . PHE A 1 121 ? 15.220 6.876 3.785 1.00 16.93 85 PHE B C 1
ATOM 628 O O . PHE A 1 121 ? 16.101 7.544 4.344 1.00 17.80 85 PHE B O 1
ATOM 636 N N . LEU A 1 122 ? 13.979 6.770 4.243 1.00 17.81 86 LEU B N 1
ATOM 637 C CA . LEU A 1 122 ? 13.527 7.377 5.491 1.00 18.23 86 LEU B CA 1
ATOM 638 C C . LEU A 1 122 ? 13.538 6.291 6.556 1.00 17.09 86 LEU B C 1
ATOM 639 O O . LEU A 1 122 ? 12.641 5.448 6.597 1.00 18.02 86 LEU B O 1
ATOM 644 N N . HIS A 1 123 ? 14.536 6.311 7.424 1.00 17.26 87 HIS B N 1
ATOM 645 C CA . HIS A 1 123 ? 14.600 5.310 8.485 1.00 19.43 87 HIS B CA 1
ATOM 646 C C . HIS A 1 123 ? 13.894 5.867 9.712 1.00 17.89 87 HIS B C 1
ATOM 647 O O . HIS A 1 123 ? 14.453 6.683 10.455 1.00 19.78 87 HIS B O 1
ATOM 654 N N . THR A 1 124 ? 12.652 5.433 9.922 1.00 17.04 88 THR B N 1
ATOM 655 C CA . THR A 1 124 ? 11.850 5.907 11.038 1.00 20.85 88 THR B CA 1
ATOM 656 C C . THR A 1 124 ? 11.604 4.842 12.098 1.00 23.92 88 THR B C 1
ATOM 657 O O . THR A 1 124 ? 11.253 5.194 13.226 1.00 22.66 88 THR B O 1
ATOM 661 N N . ALA A 1 125 ? 11.792 3.560 11.772 1.00 20.45 89 ALA B N 1
ATOM 662 C CA . ALA A 1 125 ? 11.379 2.488 12.669 1.00 26.17 89 ALA B CA 1
ATOM 663 C C . ALA A 1 125 ? 12.284 2.437 13.893 1.00 28.69 89 ALA B C 1
ATOM 664 O O . ALA A 1 125 ? 13.511 2.392 13.771 1.00 27.10 89 ALA B O 1
ATOM 666 N N . SER A 1 126 ? 11.671 2.447 15.073 1.00 26.91 90 SER B N 1
ATOM 667 C CA . SER A 1 126 ? 12.399 2.319 16.332 1.00 28.39 90 SER B CA 1
ATOM 668 C C . SER A 1 126 ? 11.401 2.103 17.463 1.00 33.16 90 SER B C 1
ATOM 669 O O . SER A 1 126 ? 10.289 2.652 17.430 1.00 30.53 90 SER B O 1
ATOM 672 N N . PRO A 1 127 ? 11.751 1.318 18.476 1.00 35.53 91 PRO B N 1
ATOM 673 C CA . PRO A 1 127 ? 10.866 1.199 19.642 1.00 36.34 91 PRO B CA 1
ATOM 674 C C . PRO A 1 127 ? 10.656 2.565 20.285 1.00 39.01 91 PRO B C 1
ATOM 675 O O . PRO A 1 127 ? 11.613 3.278 20.601 1.00 41.63 91 PRO B O 1
ATOM 679 N N . ALA A 1 128 ? 9.389 2.941 20.462 1.00 37.24 92 ALA B N 1
ATOM 680 C CA . ALA A 1 128 ? 9.006 4.237 21.058 1.00 37.60 92 ALA B CA 1
ATOM 681 C C . ALA A 1 128 ? 7.994 3.969 22.165 1.00 43.25 92 ALA B C 1
ATOM 682 O O . ALA A 1 128 ? 6.872 4.402 22.081 1.00 34.18 92 ALA B O 1
ATOM 684 N N . THR A 1 129 ? 8.441 3.291 23.205 1.00 46.62 93 THR B N 1
ATOM 685 C CA . THR A 1 129 ? 7.484 2.892 24.249 1.00 50.14 93 THR B CA 1
ATOM 686 C C . THR A 1 129 ? 8.239 2.584 25.522 1.00 51.23 93 THR B C 1
ATOM 687 O O . THR A 1 129 ? 9.379 2.130 25.393 1.00 45.88 93 THR B O 1
ATOM 691 N N . PHE A 1 130 ? 7.566 2.783 26.656 1.00 46.84 94 PHE B N 1
ATOM 692 C CA . PHE A 1 130 ? 8.140 2.500 27.988 1.00 46.61 94 PHE B CA 1
ATOM 693 C C . PHE A 1 130 ? 7.579 1.167 28.474 1.00 52.78 94 PHE B C 1
ATOM 694 O O . PHE A 1 130 ? 7.948 0.720 29.538 1.00 47.61 94 PHE B O 1
ATOM 702 N N . GLU A 1 131 ? 6.768 0.519 27.622 1.00 51.61 95 GLU B N 1
ATOM 703 C CA . GLU A 1 131 ? 6.165 -0.816 27.909 1.00 50.50 95 GLU B CA 1
ATOM 704 C C . GLU A 1 131 ? 7.193 -1.896 27.575 1.00 49.29 95 GLU B C 1
ATOM 705 O O . GLU A 1 131 ? 6.927 -2.735 26.709 1.00 48.31 95 GLU B O 1
ATOM 711 N N . ILE A 1 132 ? 8.341 -1.815 28.238 1.00 44.11 96 ILE B N 1
ATOM 712 C CA . ILE A 1 132 ? 9.446 -2.748 28.060 1.00 41.63 96 ILE B CA 1
ATOM 713 C C . ILE A 1 132 ? 9.982 -3.080 29.450 1.00 42.41 96 ILE B C 1
ATOM 714 O O . ILE A 1 132 ? 9.608 -2.454 30.443 1.00 43.64 96 ILE B O 1
ATOM 719 N N . HIS A 1 133 ? 10.873 -4.072 29.523 1.00 40.83 97 HIS B N 1
ATOM 720 C CA . HIS A 1 133 ? 11.432 -4.415 30.830 1.00 41.29 97 HIS B CA 1
ATOM 721 C C . HIS A 1 133 ? 12.961 -4.422 30.828 1.00 40.41 97 HIS B C 1
ATOM 722 O O . HIS A 1 133 ? 13.589 -4.141 31.854 1.00 38.96 97 HIS B O 1
ATOM 729 N N . ASP A 1 134 ? 13.591 -4.738 29.700 1.00 38.09 98 ASP B N 1
ATOM 730 C CA . ASP A 1 134 ? 15.045 -4.687 29.609 1.00 38.81 98 ASP B CA 1
ATOM 731 C C . ASP A 1 134 ? 15.426 -3.579 28.636 1.00 38.61 98 ASP B C 1
ATOM 732 O O . ASP A 1 134 ? 15.217 -3.713 27.426 1.00 34.02 98 ASP B O 1
ATOM 737 N N . VAL A 1 135 ? 16.003 -2.498 29.167 1.00 35.44 99 VAL B N 1
ATOM 738 C CA . VAL A 1 135 ? 16.361 -1.357 28.328 1.00 33.69 99 VAL B CA 1
ATOM 739 C C . VAL A 1 135 ? 17.347 -1.779 27.248 1.00 40.99 99 VAL B C 1
ATOM 740 O O . VAL A 1 135 ? 17.139 -1.522 26.053 1.00 35.62 99 VAL B O 1
ATOM 744 N N . GLU A 1 136 ? 18.429 -2.449 27.653 1.00 39.49 100 GLU B N 1
ATOM 745 C CA . GLU A 1 136 ? 19.498 -2.780 26.721 1.00 40.83 100 GLU B CA 1
ATOM 746 C C . GLU A 1 136 ? 18.993 -3.676 25.599 1.00 43.59 100 GLU B C 1
ATOM 747 O O . GLU A 1 136 ? 19.280 -3.439 24.419 1.00 45.22 100 GLU B O 1
ATOM 753 N N . LYS A 1 137 ? 18.210 -4.695 25.944 1.00 41.14 101 LYS B N 1
ATOM 754 C CA . LYS A 1 137 ? 17.778 -5.651 24.932 1.00 39.90 101 LYS B CA 1
ATOM 755 C C . LYS A 1 137 ? 16.627 -5.116 24.089 1.00 43.36 101 LYS B C 1
ATOM 756 O O . LYS A 1 137 ? 16.524 -5.444 22.905 1.00 41.38 101 LYS B O 1
ATOM 762 N N . GLU A 1 138 ? 15.736 -4.314 24.670 1.00 39.77 102 GLU B N 1
ATOM 763 C CA . GLU A 1 138 ? 14.506 -3.956 23.979 1.00 39.33 102 GLU B CA 1
ATOM 764 C C . GLU A 1 138 ? 14.500 -2.537 23.440 1.00 39.13 102 GLU B C 1
ATOM 765 O O . GLU A 1 138 ? 13.622 -2.205 22.635 1.00 40.45 102 GLU B O 1
ATOM 771 N N . LEU A 1 139 ? 15.435 -1.695 23.869 1.00 34.64 103 LEU B N 1
ATOM 772 C CA . LEU A 1 139 ? 15.516 -0.331 23.364 1.00 37.14 103 LEU B CA 1
ATOM 773 C C . LEU A 1 139 ? 16.853 -0.059 22.692 1.00 37.48 103 LEU B C 1
ATOM 774 O O . LEU A 1 139 ? 16.876 0.264 21.503 1.00 32.48 103 LEU B O 1
ATOM 779 N N . LEU A 1 140 ? 17.967 -0.189 23.412 1.00 35.78 104 LEU B N 1
ATOM 780 C CA . LEU A 1 140 ? 19.249 0.252 22.876 1.00 36.74 104 LEU B CA 1
ATOM 781 C C . LEU A 1 140 ? 19.600 -0.483 21.586 1.00 40.26 104 LEU B C 1
ATOM 782 O O . LEU A 1 140 ? 19.756 0.133 20.528 1.00 40.77 104 LEU B O 1
ATOM 787 N N . LYS A 1 141 ? 19.727 -1.798 21.645 1.00 42.32 105 LYS B N 1
ATOM 788 C CA . LYS A 1 141 ? 20.280 -2.483 20.479 1.00 42.86 105 LYS B CA 1
ATOM 789 C C . LYS A 1 141 ? 19.296 -2.551 19.308 1.00 39.20 105 LYS B C 1
ATOM 790 O O . LYS A 1 141 ? 19.705 -2.356 18.160 1.00 43.17 105 LYS B O 1
ATOM 796 N N . PRO A 1 142 ? 18.004 -2.795 19.524 1.00 39.94 106 PRO B N 1
ATOM 797 C CA . PRO A 1 142 ? 17.066 -2.676 18.392 1.00 37.85 106 PRO B CA 1
ATOM 798 C C . PRO A 1 142 ? 17.114 -1.315 17.705 1.00 42.20 106 PRO B C 1
ATOM 799 O O . PRO A 1 142 ? 17.011 -1.243 16.471 1.00 41.38 106 PRO B O 1
ATOM 803 N N . ALA A 1 143 ? 17.280 -0.230 18.467 1.00 37.74 107 ALA B N 1
ATOM 804 C CA . ALA A 1 143 ? 17.449 1.088 17.859 1.00 35.04 107 ALA B CA 1
ATOM 805 C C . ALA A 1 143 ? 18.801 1.210 17.163 1.00 37.12 107 ALA B C 1
ATOM 806 O O . ALA A 1 143 ? 18.876 1.601 15.985 1.00 33.32 107 ALA B O 1
ATOM 808 N N . ILE A 1 144 ? 19.882 0.882 17.878 1.00 31.59 108 ILE B N 1
ATOM 809 C CA . ILE A 1 144 ? 21.230 1.074 17.345 1.00 33.74 108 ILE B CA 1
ATOM 810 C C . ILE A 1 144 ? 21.516 0.081 16.221 1.00 34.47 108 ILE B C 1
ATOM 811 O O . ILE A 1 144 ? 22.020 0.455 15.155 1.00 34.55 108 ILE B O 1
ATOM 816 N N . GLU A 1 145 ? 21.218 -1.204 16.442 1.00 35.40 109 GLU B N 1
ATOM 817 C CA . GLU A 1 145 ? 21.560 -2.201 15.429 1.00 32.39 109 GLU B CA 1
ATOM 818 C C . GLU A 1 145 ? 20.577 -2.159 14.270 1.00 32.64 109 GLU B C 1
ATOM 819 O O . GLU A 1 145 ? 20.958 -2.384 13.116 1.00 37.38 109 GLU B O 1
ATOM 825 N N . GLY A 1 146 ? 19.311 -1.871 14.551 1.00 30.98 110 GLY B N 1
ATOM 826 C CA . GLY A 1 146 ? 18.387 -1.575 13.472 1.00 37.09 110 GLY B CA 1
ATOM 827 C C . GLY A 1 146 ? 18.911 -0.481 12.564 1.00 34.08 110 GLY B C 1
ATOM 828 O O . GLY A 1 146 ? 18.802 -0.570 11.338 1.00 33.58 110 GLY B O 1
ATOM 829 N N . THR A 1 147 ? 19.518 0.552 13.155 1.00 31.04 111 THR B N 1
ATOM 830 C CA . THR A 1 147 ? 20.031 1.677 12.377 1.00 29.67 111 THR B CA 1
ATOM 831 C C . THR A 1 147 ? 21.312 1.302 11.630 1.00 29.88 111 THR B C 1
ATOM 832 O O . THR A 1 147 ? 21.458 1.611 10.445 1.00 27.75 111 THR B O 1
ATOM 836 N N . ILE A 1 148 ? 22.255 0.641 12.304 1.00 27.85 112 ILE B N 1
ATOM 837 C CA . ILE A 1 148 ? 23.480 0.212 11.628 1.00 35.89 112 ILE B CA 1
ATOM 838 C C . ILE A 1 148 ? 23.163 -0.768 10.498 1.00 33.75 112 ILE B C 1
ATOM 839 O O . ILE A 1 148 ? 23.768 -0.712 9.417 1.00 33.54 112 ILE B O 1
ATOM 844 N N . ASN A 1 149 ? 22.191 -1.661 10.717 1.00 35.37 113 ASN B N 1
ATOM 845 C CA . ASN A 1 149 ? 21.798 -2.618 9.685 1.00 35.06 113 ASN B CA 1
ATOM 846 C C . ASN A 1 149 ? 21.171 -1.925 8.486 1.00 36.17 113 ASN B C 1
ATOM 847 O O . ASN A 1 149 ? 21.443 -2.294 7.337 1.00 36.03 113 ASN B O 1
ATOM 852 N N . ALA A 1 150 ? 20.288 -0.952 8.728 1.00 29.13 114 ALA B N 1
ATOM 853 C CA . ALA A 1 150 ? 19.733 -0.189 7.619 1.00 29.37 114 ALA B CA 1
ATOM 854 C C . ALA A 1 150 ? 20.844 0.479 6.811 1.00 24.62 114 ALA B C 1
ATOM 855 O O . ALA A 1 150 ? 20.835 0.429 5.577 1.00 27.35 114 ALA B O 1
ATOM 857 N N . LEU A 1 151 ? 21.824 1.084 7.488 1.00 24.54 115 LEU B N 1
ATOM 858 C CA . LEU A 1 151 ? 22.882 1.794 6.766 1.00 27.49 115 LEU B CA 1
ATOM 859 C C . LEU A 1 151 ? 23.742 0.833 5.956 1.00 26.96 115 LEU B C 1
ATOM 860 O O . LEU A 1 151 ? 24.120 1.132 4.816 1.00 24.83 115 LEU B O 1
ATOM 865 N N . ASN A 1 152 ? 24.077 -0.316 6.536 1.00 26.59 116 ASN B N 1
ATOM 866 C CA . ASN A 1 152 ? 24.815 -1.319 5.785 1.00 30.60 116 ASN B CA 1
ATOM 867 C C . ASN A 1 152 ? 24.010 -1.806 4.586 1.00 28.84 116 ASN B C 1
ATOM 868 O O . ASN A 1 152 ? 24.560 -1.990 3.495 1.00 28.19 116 ASN B O 1
ATOM 873 N N . ALA A 1 153 ? 22.699 -1.990 4.758 1.00 28.19 117 ALA B N 1
ATOM 874 C CA . ALA A 1 153 ? 21.873 -2.440 3.642 1.00 28.28 117 ALA B CA 1
ATOM 875 C C . ALA A 1 153 ? 21.814 -1.387 2.543 1.00 26.36 117 ALA B C 1
ATOM 876 O O . ALA A 1 153 ? 21.896 -1.715 1.352 1.00 26.67 117 ALA B O 1
ATOM 878 N N . ILE A 1 154 ? 21.676 -0.116 2.928 1.00 23.95 118 ILE B N 1
ATOM 879 C CA . ILE A 1 154 ? 21.689 0.978 1.959 1.00 25.29 118 ILE B CA 1
ATOM 880 C C . ILE A 1 154 ? 23.022 1.025 1.224 1.00 24.53 118 ILE B C 1
ATOM 881 O O . ILE A 1 154 ? 23.079 1.161 -0.004 1.00 29.34 118 ILE B O 1
ATOM 886 N N . THR A 1 155 ? 24.118 0.938 1.965 1.00 23.65 119 THR B N 1
ATOM 887 C CA . THR A 1 155 ? 25.413 1.098 1.319 1.00 26.50 119 THR B CA 1
ATOM 888 C C . THR A 1 155 ? 25.684 -0.034 0.335 1.00 32.74 119 THR B C 1
ATOM 889 O O . THR A 1 155 ? 26.231 0.212 -0.745 1.00 29.43 119 THR B O 1
ATOM 893 N N . VAL A 1 156 ? 25.225 -1.250 0.637 1.00 30.16 120 VAL B N 1
ATOM 894 C CA . VAL A 1 156 ? 25.557 -2.408 -0.186 1.00 31.50 120 VAL B CA 1
ATOM 895 C C . VAL A 1 156 ? 24.513 -2.666 -1.265 1.00 32.65 120 VAL B C 1
ATOM 896 O O . VAL A 1 156 ? 24.863 -2.985 -2.403 1.00 30.55 120 VAL B O 1
ATOM 900 N N . TYR A 1 157 ? 23.226 -2.583 -0.937 1.00 28.07 121 TYR B N 1
ATOM 901 C CA . TYR A 1 157 ? 22.177 -2.884 -1.899 1.00 29.10 121 TYR B CA 1
ATOM 902 C C . TYR A 1 157 ? 21.358 -1.675 -2.318 1.00 30.25 121 TYR B C 1
ATOM 903 O O . TYR A 1 157 ? 20.519 -1.804 -3.214 1.00 27.89 121 TYR B O 1
ATOM 912 N N . GLY A 1 158 ? 21.555 -0.519 -1.695 1.00 28.17 122 GLY B N 1
ATOM 913 C CA . GLY A 1 158 ? 20.841 0.662 -2.126 1.00 25.18 122 GLY B CA 1
ATOM 914 C C . GLY A 1 158 ? 21.703 1.560 -2.988 1.00 28.57 122 GLY B C 1
ATOM 915 O O . GLY A 1 158 ? 21.957 2.710 -2.623 1.00 27.35 122 GLY B O 1
ATOM 916 N N . LYS A 1 159 ? 22.151 1.036 -4.118 1.00 29.23 123 LYS B N 1
ATOM 917 C CA . LYS A 1 159 ? 23.146 1.748 -4.957 1.00 32.35 123 LYS B CA 1
ATOM 918 C C . LYS A 1 159 ? 22.660 3.080 -5.524 1.00 30.58 123 LYS B C 1
ATOM 919 O O . LYS A 1 159 ? 23.465 3.830 -5.942 1.00 29.75 123 LYS B O 1
ATOM 925 N N . ASN A 1 160 ? 21.364 3.294 -5.575 1.00 28.15 124 ASN B N 1
ATOM 926 C CA . ASN A 1 160 ? 20.809 4.532 -6.098 1.00 25.30 124 ASN B CA 1
ATOM 927 C C . ASN A 1 160 ? 20.335 5.470 -5.005 1.00 24.96 124 ASN B C 1
ATOM 928 O O . ASN A 1 160 ? 19.798 6.542 -5.306 1.00 20.50 124 ASN B O 1
ATOM 933 N N . VAL A 1 161 ? 20.516 5.093 -3.744 1.00 22.86 125 VAL B N 1
ATOM 934 C CA . VAL A 1 161 ? 20.082 5.950 -2.653 1.00 22.74 125 VAL B CA 1
ATOM 935 C C . VAL A 1 161 ? 20.979 7.174 -2.607 1.00 24.75 125 VAL B C 1
ATOM 936 O O . VAL A 1 161 ? 22.198 7.065 -2.428 1.00 23.57 125 VAL B O 1
ATOM 940 N N . GLN A 1 162 ? 20.373 8.346 -2.760 1.00 21.33 126 GLN B N 1
ATOM 941 C CA . GLN A 1 162 ? 21.082 9.611 -2.670 1.00 23.21 126 GLN B CA 1
ATOM 942 C C . GLN A 1 162 ? 20.944 10.273 -1.318 1.00 23.72 126 GLN B C 1
ATOM 943 O O . GLN A 1 162 ? 21.852 10.995 -0.895 1.00 22.27 126 GLN B O 1
ATOM 949 N N . ARG A 1 163 ? 19.814 10.073 -0.646 1.00 19.16 127 ARG B N 1
ATOM 950 C CA . ARG A 1 163 ? 19.523 10.761 0.599 1.00 18.34 127 ARG B CA 1
ATOM 951 C C . ARG A 1 163 ? 18.975 9.761 1.601 1.00 19.18 127 ARG B C 1
ATOM 952 O O . ARG A 1 163 ? 18.108 8.943 1.266 1.00 19.02 127 ARG B O 1
ATOM 960 N N . VAL A 1 164 ? 19.505 9.822 2.814 1.00 18.37 128 VAL B N 1
ATOM 961 C CA . VAL A 1 164 ? 19.024 9.053 3.951 1.00 17.50 128 VAL B CA 1
ATOM 962 C C . VAL A 1 164 ? 18.551 10.045 5.002 1.00 19.18 128 VAL B C 1
ATOM 963 O O . VAL A 1 164 ? 19.289 10.968 5.362 1.00 20.27 128 VAL B O 1
ATOM 967 N N . VAL A 1 165 ? 17.325 9.864 5.478 1.00 18.00 129 VAL B N 1
ATOM 968 C CA . VAL A 1 165 ? 16.753 10.688 6.534 1.00 18.90 129 VAL B CA 1
ATOM 969 C C . VAL A 1 165 ? 16.526 9.796 7.746 1.00 16.33 129 VAL B C 1
ATOM 970 O O . VAL A 1 165 ? 15.888 8.741 7.635 1.00 18.45 129 VAL B O 1
ATOM 974 N N . ILE A 1 166 ? 17.058 10.211 8.891 1.00 16.20 130 ILE B N 1
ATOM 975 C CA . ILE A 1 166 ? 16.980 9.457 10.135 1.00 16.88 130 ILE B CA 1
ATOM 976 C C . ILE A 1 166 ? 16.023 10.192 11.053 1.00 17.04 130 ILE B C 1
ATOM 977 O O . ILE A 1 166 ? 16.223 11.382 11.350 1.00 16.81 130 ILE B O 1
ATOM 982 N N . THR A 1 167 ? 14.987 9.494 11.497 1.00 17.15 131 THR B N 1
ATOM 983 C CA . THR A 1 167 ? 14.110 10.038 12.524 1.00 19.08 131 THR B CA 1
ATOM 984 C C . THR A 1 167 ? 14.815 9.832 13.849 1.00 18.38 131 THR B C 1
ATOM 985 O O . THR A 1 167 ? 14.848 8.719 14.385 1.00 21.24 131 THR B O 1
ATOM 989 N N . SER A 1 168 ? 15.418 10.904 14.349 1.00 18.71 132 SER B N 1
ATOM 990 C CA . SER A 1 168 ? 16.004 10.932 15.681 1.00 20.25 132 SER B CA 1
ATOM 991 C C . SER A 1 168 ? 15.023 11.567 16.658 1.00 20.84 132 SER B C 1
ATOM 992 O O . SER A 1 168 ? 13.824 11.289 16.608 1.00 19.90 132 SER B O 1
ATOM 995 N N . SER A 1 169 ? 15.511 12.423 17.543 1.00 18.84 133 SER B N 1
ATOM 996 C CA . SER A 1 169 ? 14.654 12.953 18.594 1.00 17.52 133 SER B CA 1
ATOM 997 C C . SER A 1 169 ? 15.295 14.171 19.234 1.00 18.42 133 SER B C 1
ATOM 998 O O . SER A 1 169 ? 16.523 14.270 19.329 1.00 22.62 133 SER B O 1
ATOM 1001 N N . TYR A 1 170 ? 14.439 15.077 19.717 1.00 18.48 134 TYR B N 1
ATOM 1002 C CA . TYR A 1 170 ? 14.905 16.132 20.609 1.00 19.28 134 TYR B CA 1
ATOM 1003 C C . TYR A 1 170 ? 15.574 15.538 21.841 1.00 22.70 134 TYR B C 1
ATOM 1004 O O . TYR A 1 170 ? 16.400 16.202 22.481 1.00 25.15 134 TYR B O 1
ATOM 1013 N N . ALA A 1 171 ? 15.262 14.281 22.159 1.00 19.12 135 ALA B N 1
ATOM 1014 C CA . ALA A 1 171 ? 15.953 13.568 23.231 1.00 24.62 135 ALA B CA 1
ATOM 1015 C C . ALA A 1 171 ? 17.459 13.523 23.016 1.00 25.69 135 ALA B C 1
ATOM 1016 O O . ALA A 1 171 ? 18.217 13.463 23.988 1.00 24.86 135 ALA B O 1
ATOM 1018 N N . ALA A 1 172 ? 17.913 13.512 21.761 1.00 20.54 136 ALA B N 1
ATOM 1019 C CA . ALA A 1 172 ? 19.345 13.511 21.489 1.00 20.67 136 ALA B CA 1
ATOM 1020 C C . ALA A 1 172 ? 19.966 14.900 21.588 1.00 24.56 136 ALA B C 1
ATOM 1021 O O . ALA A 1 172 ? 21.196 15.029 21.498 1.00 23.50 136 ALA B O 1
ATOM 1023 N N . VAL A 1 173 ? 19.149 15.930 21.772 1.00 23.14 137 VAL B N 1
ATOM 1024 C CA . VAL A 1 173 ? 19.582 17.320 21.696 1.00 22.66 137 VAL B CA 1
ATOM 1025 C C . VAL A 1 173 ? 19.722 17.950 23.076 1.00 24.16 137 VAL B C 1
ATOM 1026 O O . VAL A 1 173 ? 20.681 18.675 23.341 1.00 23.99 137 VAL B O 1
ATOM 1030 N N . ALA A 1 174 ? 18.751 17.736 23.956 1.00 24.38 138 ALA B N 1
ATOM 1031 C CA . ALA A 1 174 ? 18.783 18.344 25.280 1.00 26.47 138 ALA B CA 1
ATOM 1032 C C . ALA A 1 174 ? 18.997 17.278 26.346 1.00 30.46 138 ALA B C 1
ATOM 1033 O O . ALA A 1 174 ? 18.686 16.100 26.151 1.00 32.75 138 ALA B O 1
ATOM 1035 N N . GLY A 1 175 ? 19.533 17.708 27.493 1.00 33.60 139 GLY B N 1
ATOM 1036 C CA . GLY A 1 175 ? 19.652 16.815 28.628 1.00 34.83 139 GLY B CA 1
ATOM 1037 C C . GLY A 1 175 ? 18.357 16.703 29.423 1.00 32.87 139 GLY B C 1
ATOM 1038 O O . GLY A 1 175 ? 17.501 17.588 29.389 1.00 34.47 139 GLY B O 1
ATOM 1039 N N . PHE A 1 176 ? 18.230 15.592 30.157 1.00 34.40 140 PHE B N 1
ATOM 1040 C CA . PHE A 1 176 ? 17.024 15.259 30.904 1.00 33.65 140 PHE B CA 1
ATOM 1041 C C . PHE A 1 176 ? 17.382 14.816 32.323 1.00 37.66 140 PHE B C 1
ATOM 1042 O O . PHE A 1 176 ? 18.474 14.298 32.569 1.00 33.95 140 PHE B O 1
ATOM 1050 N N . ALA A 1 177 ? 16.438 15.012 33.250 1.00 37.52 141 ALA B N 1
ATOM 1051 C CA . ALA A 1 177 ? 16.549 14.546 34.641 1.00 40.58 141 ALA B CA 1
ATOM 1052 C C . ALA A 1 177 ? 17.803 15.149 35.262 1.00 41.87 141 ALA B C 1
ATOM 1053 O O . ALA A 1 177 ? 17.887 16.387 35.347 1.00 42.87 141 ALA B O 1
ATOM 1055 N N . ASN A 1 178 ? 18.781 14.344 35.698 1.00 44.41 142 ASN B N 1
ATOM 1056 C CA . ASN A 1 178 ? 19.991 14.870 36.323 1.00 39.29 142 ASN B CA 1
ATOM 1057 C C . ASN A 1 178 ? 20.777 15.754 35.373 1.00 45.82 142 ASN B C 1
ATOM 1058 O O . ASN A 1 178 ? 21.540 16.620 35.818 1.00 44.58 142 ASN B O 1
ATOM 1063 N N . LEU A 1 179 ? 20.624 15.535 34.068 1.00 43.72 143 LEU B N 1
ATOM 1064 C CA . LEU A 1 179 ? 21.380 16.252 33.054 1.00 41.65 143 LEU B CA 1
ATOM 1065 C C . LEU A 1 179 ? 20.600 17.408 32.457 1.00 38.90 143 LEU B C 1
ATOM 1066 O O . LEU A 1 179 ? 21.081 18.040 31.509 1.00 39.49 143 LEU B O 1
ATOM 1071 N N . ALA A 1 180 ? 19.412 17.687 32.982 1.00 40.14 144 ALA B N 1
ATOM 1072 C CA . ALA A 1 180 ? 18.646 18.837 32.536 1.00 41.33 144 ALA B CA 1
ATOM 1073 C C . ALA A 1 180 ? 19.469 20.104 32.703 1.00 45.56 144 ALA B C 1
ATOM 1074 O O . ALA A 1 180 ? 20.228 20.256 33.666 1.00 45.33 144 ALA B O 1
ATOM 1076 N N . THR A 1 181 ? 19.317 21.017 31.750 1.00 36.85 145 THR B N 1
ATOM 1077 C CA . THR A 1 181 ? 19.976 22.318 31.784 1.00 39.50 145 THR B CA 1
ATOM 1078 C C . THR A 1 181 ? 18.897 23.395 31.704 1.00 43.10 145 THR B C 1
ATOM 1079 O O . THR A 1 181 ? 18.759 24.075 30.677 1.00 39.81 145 THR B O 1
ATOM 1083 N N . PRO A 1 182 ? 18.101 23.563 32.764 1.00 38.97 146 PRO B N 1
ATOM 1084 C CA . PRO A 1 182 ? 16.984 24.510 32.687 1.00 35.52 146 PRO B CA 1
ATOM 1085 C C . PRO A 1 182 ? 17.486 25.922 32.430 1.00 40.30 146 PRO B C 1
ATOM 1086 O O . PRO A 1 182 ? 18.498 26.352 32.990 1.00 41.40 146 PRO B O 1
ATOM 1090 N N . GLY A 1 183 ? 16.789 26.624 31.538 1.00 35.27 147 GLY B N 1
ATOM 1091 C CA . GLY A 1 183 ? 17.142 27.974 31.161 1.00 36.50 147 GLY B CA 1
ATOM 1092 C C . GLY A 1 183 ? 18.344 28.134 30.243 1.00 36.27 147 GLY B C 1
ATOM 1093 O O . GLY A 1 183 ? 18.690 29.270 29.915 1.00 43.38 147 GLY B O 1
ATOM 1094 N N . LYS A 1 184 ? 18.950 27.037 29.818 1.00 33.60 148 LYS B N 1
ATOM 1095 C CA . LYS A 1 184 ? 20.113 27.074 28.903 1.00 35.38 148 LYS B CA 1
ATOM 1096 C C . LYS A 1 184 ? 19.664 26.850 27.461 1.00 35.69 148 LYS B C 1
ATOM 1097 O O . LYS A 1 184 ? 18.891 25.946 27.224 1.00 32.98 148 LYS B O 1
ATOM 1103 N N . GLU A 1 185 ? 20.168 27.651 26.535 1.00 36.19 149 GLU B N 1
ATOM 1104 C CA . GLU A 1 185 ? 19.758 27.508 25.144 1.00 32.05 149 GLU B CA 1
ATOM 1105 C C . GLU A 1 185 ? 20.263 26.194 24.566 1.00 33.37 149 GLU B C 1
ATOM 1106 O O . GLU A 1 185 ? 21.411 25.796 24.789 1.00 34.44 149 GLU B O 1
ATOM 1112 N N . VAL A 1 186 ? 19.393 25.510 23.827 1.00 32.20 150 VAL B N 1
ATOM 1113 C CA . VAL A 1 186 ? 19.830 24.412 22.972 1.00 29.51 150 VAL B CA 1
ATOM 1114 C C . VAL A 1 186 ? 19.426 24.744 21.545 1.00 24.43 150 VAL B C 1
ATOM 1115 O O . VAL A 1 186 ? 18.449 25.456 21.305 1.00 26.48 150 VAL B O 1
ATOM 1119 N N . ASN A 1 187 ? 20.198 24.235 20.595 1.00 23.38 151 ASN B N 1
ATOM 1120 C CA . ASN A 1 187 ? 19.902 24.453 19.183 1.00 26.00 151 ASN B CA 1
ATOM 1121 C C . ASN A 1 187 ? 20.262 23.186 18.423 1.00 23.83 151 ASN B C 1
ATOM 1122 O O . ASN A 1 187 ? 20.531 22.138 19.019 1.00 25.87 151 ASN B O 1
ATOM 1127 N N . GLU A 1 188 ? 20.272 23.296 17.094 1.00 24.37 152 GLU B N 1
ATOM 1128 C CA . GLU A 1 188 ? 20.462 22.135 16.234 1.00 26.96 152 GLU B CA 1
ATOM 1129 C C . GLU A 1 188 ? 21.810 21.454 16.449 1.00 27.18 152 GLU B C 1
ATOM 1130 O O . GLU A 1 188 ? 21.968 20.293 16.054 1.00 25.81 152 GLU B O 1
ATOM 1136 N N . GLU A 1 189 ? 22.785 22.143 17.040 1.00 25.13 153 GLU B N 1
ATOM 1137 C CA . GLU A 1 189 ? 24.103 21.565 17.272 1.00 27.16 153 GLU B CA 1
ATOM 1138 C C . GLU A 1 189 ? 24.268 20.984 18.673 1.00 26.39 153 GLU B C 1
ATOM 1139 O O . GLU A 1 189 ? 25.314 20.391 18.960 1.00 28.20 153 GLU B O 1
ATOM 1145 N N . SER A 1 190 ? 23.277 21.130 19.550 1.00 24.03 154 SER B N 1
ATOM 1146 C CA . SER A 1 190 ? 23.420 20.660 20.922 1.00 26.60 154 SER B CA 1
ATOM 1147 C C . SER A 1 190 ? 23.259 19.148 21.023 1.00 25.00 154 SER B C 1
ATOM 1148 O O . SER A 1 190 ? 22.594 18.513 20.198 1.00 24.59 154 SER B O 1
ATOM 1151 N N . TRP A 1 191 ? 23.884 18.567 22.051 1.00 24.67 155 TRP B N 1
ATOM 1152 C CA . TRP A 1 191 ? 23.809 17.134 22.298 1.00 24.78 155 TRP B CA 1
ATOM 1153 C C . TRP A 1 191 ? 23.425 16.866 23.748 1.00 28.61 155 TRP B C 1
ATOM 1154 O O . TRP A 1 191 ? 23.806 17.609 24.661 1.00 25.67 155 TRP B O 1
ATOM 1165 N N . ASN A 1 192 ? 22.641 15.815 23.944 1.00 26.07 156 ASN B N 1
ATOM 1166 C CA . ASN A 1 192 ? 22.355 15.307 25.284 1.00 25.38 156 ASN B CA 1
ATOM 1167 C C . ASN A 1 192 ? 23.583 14.552 25.786 1.00 27.34 156 ASN B C 1
ATOM 1168 O O . ASN A 1 192 ? 24.013 13.600 25.133 1.00 27.34 156 ASN B O 1
ATOM 1173 N N . PRO A 1 193 ? 24.184 14.940 26.920 1.00 31.43 157 PRO B N 1
ATOM 1174 C CA . PRO A 1 193 ? 25.427 14.275 27.360 1.00 32.96 157 PRO B CA 1
ATOM 1175 C C . PRO A 1 193 ? 25.241 12.878 27.958 1.00 37.22 157 PRO B C 1
ATOM 1176 O O . PRO A 1 193 ? 26.239 12.279 28.385 1.00 32.84 157 PRO B O 1
ATOM 1180 N N . ILE A 1 194 ? 24.022 12.324 27.971 1.00 31.70 158 ILE B N 1
ATOM 1181 C CA . ILE A 1 194 ? 23.760 11.074 28.682 1.00 30.06 158 ILE B CA 1
ATOM 1182 C C . ILE A 1 194 ? 24.685 9.963 28.198 1.00 30.64 158 ILE B C 1
ATOM 1183 O O . ILE A 1 194 ? 24.912 9.793 26.996 1.00 28.78 158 ILE B O 1
ATOM 1188 N N . THR A 1 195 ? 25.250 9.215 29.144 1.00 28.72 159 THR B N 1
ATOM 1189 C CA . THR A 1 195 ? 26.123 8.103 28.808 1.00 25.12 159 THR B CA 1
ATOM 1190 C C . THR A 1 195 ? 25.314 6.837 28.588 1.00 26.49 159 THR B C 1
ATOM 1191 O O . THR A 1 195 ? 24.171 6.713 29.031 1.00 27.70 159 THR B O 1
ATOM 1195 N N . TYR A 1 196 ? 25.945 5.884 27.900 1.00 27.75 160 TYR B N 1
ATOM 1196 C CA . TYR A 1 196 ? 25.343 4.575 27.680 1.00 33.70 160 TYR B CA 1
ATOM 1197 C C . TYR A 1 196 ? 24.868 3.951 28.985 1.00 36.32 160 TYR B C 1
ATOM 1198 O O . TYR A 1 196 ? 23.772 3.378 29.049 1.00 33.81 160 TYR B O 1
ATOM 1207 N N . GLU A 1 197 ? 25.694 4.038 30.034 1.00 38.25 161 GLU B N 1
ATOM 1208 C CA . GLU A 1 197 ? 25.354 3.428 31.317 1.00 38.32 161 GLU B CA 1
ATOM 1209 C C . GLU A 1 197 ? 24.186 4.145 31.977 1.00 33.77 161 GLU B C 1
ATOM 1210 O O . GLU A 1 197 ? 23.326 3.507 32.593 1.00 34.59 161 GLU B O 1
ATOM 1216 N N . GLN A 1 198 ? 24.147 5.474 31.880 1.00 31.18 162 GLN B N 1
ATOM 1217 C CA . GLN A 1 198 ? 23.025 6.206 32.450 1.00 32.98 162 GLN B CA 1
ATOM 1218 C C . GLN A 1 198 ? 21.714 5.851 31.759 1.00 34.02 162 GLN B C 1
ATOM 1219 O O . GLN A 1 198 ? 20.671 5.786 32.413 1.00 31.05 162 GLN B O 1
ATOM 1225 N N . ALA A 1 199 ? 21.750 5.594 30.450 1.00 29.34 163 ALA B N 1
ATOM 1226 C CA . ALA A 1 199 ? 20.538 5.198 29.743 1.00 30.87 163 ALA B CA 1
ATOM 1227 C C . ALA A 1 199 ? 19.929 3.918 30.310 1.00 30.83 163 ALA B C 1
ATOM 1228 O O . ALA A 1 199 ? 18.722 3.707 30.172 1.00 27.25 163 ALA B O 1
ATOM 1230 N N . LEU A 1 200 ? 20.727 3.071 30.964 1.00 31.59 164 LEU B N 1
ATOM 1231 C CA . LEU A 1 200 ? 20.229 1.800 31.479 1.00 33.74 164 LEU B CA 1
ATOM 1232 C C . LEU A 1 200 ? 19.365 1.944 32.725 1.00 36.19 164 LEU B C 1
ATOM 1233 O O . LEU A 1 200 ? 18.744 0.960 33.139 1.00 40.36 164 LEU B O 1
ATOM 1238 N N . GLU A 1 201 ? 19.288 3.135 33.314 1.00 31.84 165 GLU B N 1
ATOM 1239 C CA . GLU A 1 201 ? 18.691 3.268 34.639 1.00 36.51 165 GLU B CA 1
ATOM 1240 C C . GLU A 1 201 ? 17.200 2.945 34.640 1.00 41.09 165 GLU B C 1
ATOM 1241 O O . GLU A 1 201 ? 16.712 2.253 35.545 1.00 37.39 165 GLU B O 1
ATOM 1247 N N . ASN A 1 202 ? 16.454 3.442 33.661 1.00 29.64 166 ASN B N 1
ATOM 1248 C CA . ASN A 1 202 ? 15.007 3.274 33.659 1.00 30.74 166 ASN B CA 1
ATOM 1249 C C . ASN A 1 202 ? 14.517 3.416 32.221 1.00 32.45 166 ASN B C 1
ATOM 1250 O O . ASN A 1 202 ? 15.276 3.847 31.343 1.00 30.69 166 ASN B O 1
ATOM 1255 N N . PRO A 1 203 ? 13.267 3.026 31.938 1.00 32.20 167 PRO B N 1
ATOM 1256 C CA . PRO A 1 203 ? 12.808 3.011 30.537 1.00 29.10 167 PRO B CA 1
ATOM 1257 C C . PRO A 1 203 ? 12.744 4.377 29.875 1.00 28.27 167 PRO B C 1
ATOM 1258 O O . PRO A 1 203 ? 12.921 4.460 28.653 1.00 27.62 167 PRO B O 1
ATOM 1262 N N . PHE A 1 204 ? 12.472 5.441 30.627 1.00 29.86 168 PHE B N 1
ATOM 1263 C CA . PHE A 1 204 ? 12.448 6.777 30.039 1.00 31.31 168 PHE B CA 1
ATOM 1264 C C . PHE A 1 204 ? 13.846 7.205 29.604 1.00 31.09 168 PHE B C 1
ATOM 1265 O O . PHE A 1 204 ? 14.042 7.664 28.471 1.00 25.47 168 PHE B O 1
ATOM 1273 N N . LEU A 1 205 ? 14.834 7.059 30.492 1.00 27.85 169 LEU B N 1
ATOM 1274 C CA . LEU A 1 205 ? 16.214 7.356 30.116 1.00 29.46 169 LEU B CA 1
ATOM 1275 C C . LEU A 1 205 ? 16.723 6.394 29.053 1.00 25.76 169 LEU B C 1
ATOM 1276 O O . LEU A 1 205 ? 17.544 6.785 28.218 1.00 26.48 169 LEU B O 1
ATOM 1281 N N . GLY A 1 206 ? 16.257 5.141 29.084 1.00 24.70 170 GLY B N 1
ATOM 1282 C CA . GLY A 1 206 ? 16.641 4.177 28.062 1.00 25.82 170 GLY B CA 1
ATOM 1283 C C . GLY A 1 206 ? 16.193 4.585 26.672 1.00 26.11 170 GLY B C 1
ATOM 1284 O O . GLY A 1 206 ? 16.960 4.491 25.705 1.00 24.64 170 GLY B O 1
ATOM 1285 N N . TYR A 1 207 ? 14.943 5.033 26.550 1.00 25.16 171 TYR B N 1
ATOM 1286 C CA . TYR A 1 207 ? 14.470 5.537 25.261 1.00 26.61 171 TYR B CA 1
ATOM 1287 C C . TYR A 1 207 ? 15.300 6.731 24.817 1.00 22.85 171 TYR B C 1
ATOM 1288 O O . TYR A 1 207 ? 15.739 6.813 23.666 1.00 25.43 171 TYR B O 1
ATOM 1297 N N . ILE A 1 208 ? 15.511 7.676 25.730 1.00 25.39 172 ILE B N 1
ATOM 1298 C CA . ILE A 1 208 ? 16.310 8.858 25.433 1.00 25.57 172 ILE B CA 1
ATOM 1299 C C . ILE A 1 208 ? 17.698 8.461 24.937 1.00 27.10 172 ILE B C 1
ATOM 1300 O O . ILE A 1 208 ? 18.179 8.953 23.902 1.00 23.57 172 ILE B O 1
ATOM 1305 N N . GLY A 1 209 ? 18.360 7.556 25.663 1.00 24.86 173 GLY B N 1
ATOM 1306 C CA . GLY A 1 209 ? 19.668 7.090 25.234 1.00 25.07 173 GLY B CA 1
ATOM 1307 C C . GLY A 1 209 ? 19.628 6.309 23.932 1.00 25.09 173 GLY B C 1
ATOM 1308 O O . GLY A 1 209 ? 20.562 6.380 23.130 1.00 27.32 173 GLY B O 1
ATOM 1309 N N . SER A 1 210 ? 18.560 5.542 23.706 1.00 21.55 174 SER B N 1
ATOM 1310 C CA . SER A 1 210 ? 18.442 4.831 22.435 1.00 23.31 174 SER B CA 1
ATOM 1311 C C . SER A 1 210 ? 18.489 5.804 21.258 1.00 21.44 174 SER B C 1
ATOM 1312 O O . SER A 1 210 ? 19.157 5.535 20.257 1.00 23.95 174 SER B O 1
ATOM 1315 N N . LYS A 1 211 ? 17.830 6.959 21.382 1.00 23.68 175 LYS B N 1
ATOM 1316 C CA . LYS A 1 211 ? 17.835 7.930 20.287 1.00 20.83 175 LYS B CA 1
ATOM 1317 C C . LYS A 1 211 ? 19.196 8.611 20.144 1.00 22.40 175 LYS B C 1
ATOM 1318 O O . LYS A 1 211 ? 19.684 8.808 19.024 1.00 21.16 175 LYS B O 1
ATOM 1324 N N . LYS A 1 212 ? 19.814 9.001 21.257 1.00 22.64 176 LYS B N 1
ATOM 1325 C CA . LYS A 1 212 ? 21.110 9.671 21.175 1.00 23.88 176 LYS B CA 1
ATOM 1326 C C . LYS A 1 212 ? 22.152 8.752 20.557 1.00 24.63 176 LYS B C 1
ATOM 1327 O O . LYS A 1 212 ? 22.908 9.162 19.665 1.00 24.83 176 LYS B O 1
ATOM 1333 N N . PHE A 1 213 ? 22.178 7.493 20.987 1.00 21.47 177 PHE B N 1
ATOM 1334 C CA . PHE A 1 213 ? 23.224 6.593 20.526 1.00 24.12 177 PHE B CA 1
ATOM 1335 C C . PHE A 1 213 ? 22.921 5.994 19.162 1.00 24.12 177 PHE B C 1
ATOM 1336 O O . PHE A 1 213 ? 23.855 5.709 18.406 1.00 24.32 177 PHE B O 1
ATOM 1344 N N . ALA A 1 214 ? 21.646 5.817 18.805 1.00 22.02 178 ALA B N 1
ATOM 1345 C CA . ALA A 1 214 ? 21.346 5.503 17.408 1.00 24.80 178 ALA B CA 1
ATOM 1346 C C . ALA A 1 214 ? 21.808 6.631 16.494 1.00 23.11 178 ALA B C 1
ATOM 1347 O O . ALA A 1 214 ? 22.362 6.378 15.419 1.00 24.13 178 ALA B O 1
ATOM 1349 N N . GLU A 1 215 ? 21.601 7.886 16.912 1.00 22.12 179 GLU B N 1
ATOM 1350 C CA . GLU A 1 215 ? 22.046 9.010 16.098 1.00 22.12 179 GLU B CA 1
ATOM 1351 C C . GLU A 1 215 ? 23.570 9.052 16.007 1.00 24.37 179 GLU B C 1
ATOM 1352 O O . GLU A 1 215 ? 24.127 9.181 14.915 1.00 21.94 179 GLU B O 1
ATOM 1358 N N . LYS A 1 216 ? 24.266 8.894 17.140 1.00 24.10 180 LYS B N 1
ATOM 1359 C CA . LYS A 1 216 ? 25.731 8.824 17.110 1.00 24.76 180 LYS B CA 1
ATOM 1360 C C . LYS A 1 216 ? 26.220 7.722 16.180 1.00 26.35 180 LYS B C 1
ATOM 1361 O O . LYS A 1 216 ? 27.247 7.877 15.511 1.00 25.66 180 LYS B O 1
ATOM 1367 N N . ALA A 1 217 ? 25.503 6.593 16.140 1.00 24.03 181 ALA B N 1
ATOM 1368 C CA . ALA A 1 217 ? 25.906 5.482 15.283 1.00 25.71 181 ALA B CA 1
ATOM 1369 C C . ALA A 1 217 ? 25.901 5.878 13.809 1.00 28.03 181 ALA B C 1
ATOM 1370 O O . ALA A 1 217 ? 26.740 5.404 13.027 1.00 24.46 181 ALA B O 1
ATOM 1372 N N . VAL A 1 218 ? 24.961 6.738 13.407 1.00 25.31 182 VAL B N 1
ATOM 1373 C CA . VAL A 1 218 ? 24.923 7.201 12.016 1.00 20.03 182 VAL B CA 1
ATOM 1374 C C . VAL A 1 218 ? 26.145 8.057 11.715 1.00 22.95 182 VAL B C 1
ATOM 1375 O O . VAL A 1 218 ? 26.867 7.832 10.732 1.00 24.22 182 VAL B O 1
ATOM 1379 N N . TRP A 1 219 ? 26.372 9.071 12.546 1.00 22.41 183 TRP B N 1
ATOM 1380 C CA . TRP A 1 219 ? 27.531 9.940 12.382 1.00 28.01 183 TRP B CA 1
ATOM 1381 C C . TRP A 1 219 ? 28.826 9.129 12.333 1.00 31.62 183 TRP B C 1
ATOM 1382 O O . TRP A 1 219 ? 29.697 9.386 11.495 1.00 29.58 183 TRP B O 1
ATOM 1393 N N . ASN A 1 220 ? 28.955 8.120 13.203 1.00 31.74 184 ASN B N 1
ATOM 1394 C CA . ASN A 1 220 ? 30.144 7.268 13.176 1.00 31.26 184 ASN B CA 1
ATOM 1395 C C . ASN A 1 220 ? 30.203 6.428 11.908 1.00 38.16 184 ASN B C 1
ATOM 1396 O O . ASN A 1 220 ? 31.289 6.188 11.370 1.00 37.60 184 ASN B O 1
ATOM 1401 N N . TYR A 1 221 ? 29.053 5.950 11.425 1.00 32.27 185 TYR B N 1
ATOM 1402 C CA . TYR A 1 221 ? 29.046 5.185 10.182 1.00 29.72 185 TYR B CA 1
ATOM 1403 C C . TYR A 1 221 ? 29.518 6.043 9.016 1.00 34.90 185 TYR B C 1
ATOM 1404 O O . TYR A 1 221 ? 30.294 5.584 8.168 1.00 34.75 185 TYR B O 1
ATOM 1413 N N . ILE A 1 222 ? 29.067 7.296 8.968 1.00 31.85 186 ILE B N 1
ATOM 1414 C CA . ILE A 1 222 ? 29.470 8.208 7.903 1.00 36.60 186 ILE B CA 1
ATOM 1415 C C . ILE A 1 222 ? 30.975 8.430 7.942 1.00 41.47 186 ILE B C 1
ATOM 1416 O O . ILE A 1 222 ? 31.643 8.488 6.901 1.00 41.10 186 ILE B O 1
ATOM 1421 N N . GLU A 1 223 ? 31.520 8.536 9.131 1.00 40.39 187 GLU B N 1
ATOM 1422 C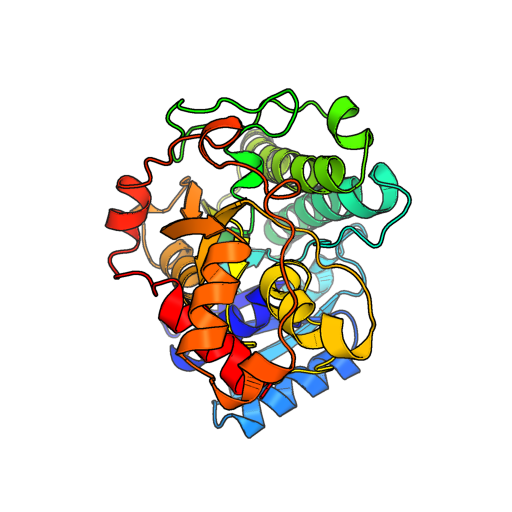 CA . GLU A 1 223 ? 32.976 8.721 9.274 1.00 42.61 187 GLU B CA 1
ATOM 1423 C C . GLU A 1 223 ? 33.734 7.475 8.833 1.00 44.47 187 GLU B C 1
ATOM 1424 O O . GLU A 1 223 ? 34.665 7.613 8.082 1.00 49.06 187 GLU B O 1
ATOM 1430 N N . GLU A 1 224 ? 33.284 6.301 9.222 1.00 43.63 188 GLU B N 1
ATOM 1431 C CA . GLU A 1 224 ? 34.069 5.099 8.971 1.00 46.28 188 GLU B CA 1
ATOM 1432 C C . GLU A 1 224 ? 33.885 4.578 7.548 1.00 50.17 188 GLU B C 1
ATOM 1433 O O . GLU A 1 224 ? 34.867 4.200 6.898 1.00 45.61 188 GLU B O 1
ATOM 1439 N N . LYS A 1 225 ? 32.655 4.580 7.030 1.00 49.00 189 LYS B N 1
ATOM 1440 C CA . LYS A 1 225 ? 32.358 4.016 5.719 1.00 41.83 189 LYS B CA 1
ATOM 1441 C C . LYS A 1 225 ? 32.367 5.041 4.583 1.00 44.55 189 LYS B C 1
ATOM 1442 O O . LYS A 1 225 ? 32.425 4.642 3.413 1.00 43.15 189 LYS B O 1
ATOM 1448 N N . LYS A 1 226 ? 32.295 6.333 4.892 1.00 42.67 190 LYS B N 1
ATOM 1449 C CA . LYS A 1 226 ? 32.315 7.400 3.896 1.00 43.19 190 LYS B CA 1
ATOM 1450 C C . LYS A 1 226 ? 31.367 7.169 2.729 1.00 43.93 190 LYS B C 1
ATOM 1451 O O . LYS A 1 226 ? 31.771 7.221 1.565 1.00 41.12 190 LYS B O 1
ATOM 1457 N N . PRO A 1 227 ? 30.079 6.935 2.998 1.00 38.54 191 PRO B N 1
ATOM 1458 C CA . PRO A 1 227 ? 29.153 6.570 1.928 1.00 37.29 191 PRO B CA 1
ATOM 1459 C C . PRO A 1 227 ? 28.914 7.718 0.957 1.00 30.06 191 PRO B C 1
ATOM 1460 O O . PRO A 1 227 ? 29.185 8.887 1.242 1.00 34.07 191 PRO B O 1
ATOM 1464 N N . LYS A 1 228 ? 28.387 7.351 -0.215 1.00 29.01 192 LYS B N 1
ATOM 1465 C CA . LYS A 1 228 ? 28.056 8.298 -1.273 1.00 32.08 192 LYS B CA 1
ATOM 1466 C C . LYS A 1 228 ? 26.742 9.032 -1.032 1.00 31.27 192 LYS B C 1
ATOM 1467 O O . LYS A 1 228 ? 26.540 10.108 -1.606 1.00 30.87 192 LYS B O 1
ATOM 1473 N N . TRP A 1 229 ? 25.847 8.482 -0.210 1.00 29.18 193 TRP B N 1
ATOM 1474 C CA . TRP A 1 229 ? 24.613 9.181 0.110 1.00 27.64 193 TRP B CA 1
ATOM 1475 C C . TRP A 1 229 ? 24.864 10.258 1.165 1.00 22.55 193 TRP B C 1
ATOM 1476 O O . TRP A 1 229 ? 25.821 10.200 1.931 1.00 24.42 193 TRP B O 1
ATOM 1487 N N . ASP A 1 230 ? 23.983 11.258 1.179 1.00 20.68 194 ASP B N 1
ATOM 1488 C CA . ASP A 1 230 ? 23.970 12.318 2.172 1.00 22.78 194 ASP B CA 1
ATOM 1489 C C . ASP A 1 230 ? 22.904 12.026 3.220 1.00 21.88 194 ASP B C 1
ATOM 1490 O O . ASP A 1 230 ? 21.909 11.349 2.945 1.00 23.26 194 ASP B O 1
ATOM 1495 N N . VAL A 1 231 ? 23.111 12.553 4.422 1.00 21.18 195 VAL B N 1
ATOM 1496 C CA . VAL A 1 231 ? 22.226 12.268 5.541 1.00 22.48 195 VAL B CA 1
ATOM 1497 C C . VAL A 1 231 ? 21.600 13.561 6.055 1.00 19.76 195 VAL B C 1
ATOM 1498 O O . VAL A 1 231 ? 22.191 14.644 5.994 1.00 23.34 195 VAL B O 1
ATOM 1502 N N . THR A 1 232 ? 20.378 13.431 6.557 1.00 18.30 196 THR B N 1
ATOM 1503 C CA . THR A 1 232 ? 19.688 14.479 7.297 1.00 17.11 196 THR B CA 1
ATOM 1504 C C . THR A 1 232 ? 19.027 13.815 8.495 1.00 18.87 196 THR B C 1
ATOM 1505 O O . THR A 1 232 ? 18.603 12.660 8.408 1.00 18.79 196 THR B O 1
ATOM 1509 N N . PHE A 1 233 ? 18.955 14.529 9.615 1.00 16.18 197 PHE B N 1
ATOM 1510 C CA . PHE A 1 233 ? 18.277 14.033 10.803 1.00 17.70 197 PHE B CA 1
ATOM 1511 C C . PHE A 1 233 ? 17.056 14.896 11.084 1.00 18.36 197 PHE B C 1
ATOM 1512 O O . PHE A 1 233 ? 17.103 16.120 10.932 1.00 17.99 197 PHE B O 1
ATOM 1520 N N . VAL A 1 234 ? 15.968 14.260 11.492 1.00 15.83 198 VAL B N 1
ATOM 1521 C CA . VAL A 1 234 ? 14.785 14.969 11.967 1.00 16.34 198 VAL B CA 1
ATOM 1522 C C . VAL A 1 234 ? 14.631 14.648 13.450 1.00 18.58 198 VAL B C 1
ATOM 1523 O O . VAL A 1 234 ? 14.524 13.471 13.828 1.00 18.39 198 VAL B O 1
ATOM 1527 N N . ASN A 1 235 ? 14.619 15.687 14.289 1.00 18.33 199 ASN B N 1
ATOM 1528 C CA . ASN A 1 235 ? 14.673 15.544 15.748 1.00 19.55 199 ASN B CA 1
ATOM 1529 C C . ASN A 1 235 ? 13.425 16.130 16.412 1.00 20.42 199 ASN B C 1
ATOM 1530 O O . ASN A 1 235 ? 13.446 17.272 16.900 1.00 18.51 199 ASN B O 1
ATOM 1535 N N . PRO A 1 236 ? 12.339 15.364 16.496 1.00 17.82 200 PRO B N 1
ATOM 1536 C CA . PRO A 1 236 ? 11.096 15.903 17.055 1.00 17.83 200 PRO B CA 1
ATOM 1537 C C . PRO A 1 236 ? 11.063 15.873 18.577 1.00 19.39 200 PRO B C 1
ATOM 1538 O O . PRO A 1 236 ? 11.642 15.003 19.228 1.00 17.16 200 PRO B O 1
ATOM 1542 N N . ALA A 1 237 ? 10.344 16.841 19.137 1.00 18.99 201 ALA B N 1
ATOM 1543 C CA . ALA A 1 237 ? 10.024 16.825 20.560 1.00 20.20 201 ALA B CA 1
ATOM 1544 C C . ALA A 1 237 ? 8.820 15.906 20.772 1.00 19.95 201 ALA B C 1
ATOM 1545 O O . ALA A 1 237 ? 8.668 14.928 20.040 1.00 21.60 201 ALA B O 1
ATOM 1547 N N . PHE A 1 238 ? 7.951 16.186 21.740 1.00 21.44 202 PHE B N 1
ATOM 1548 C CA . PHE A 1 238 ? 6.750 15.363 21.900 1.00 19.91 202 PHE B CA 1
ATOM 1549 C C . PHE A 1 238 ? 5.838 15.555 20.697 1.00 20.23 202 PHE B C 1
ATOM 1550 O O . PHE A 1 238 ? 5.390 16.669 20.423 1.00 19.88 202 PHE B O 1
ATOM 1558 N N . VAL A 1 239 ? 5.551 14.473 19.988 1.00 19.29 203 VAL B N 1
ATOM 1559 C CA . VAL A 1 239 ? 4.749 14.542 18.776 1.00 17.68 203 VAL B CA 1
ATOM 1560 C C . VAL A 1 239 ? 3.289 14.278 19.114 1.00 22.04 203 VAL B C 1
ATOM 1561 O O . VAL A 1 239 ? 2.923 13.186 19.572 1.00 21.59 203 VAL B O 1
ATOM 1565 N N . LEU A 1 240 ? 2.450 15.278 18.886 1.00 17.66 204 LEU B N 1
ATOM 1566 C CA . LEU A 1 240 ? 1.018 15.159 19.116 1.00 16.21 204 LEU B CA 1
ATOM 1567 C C . LEU A 1 240 ? 0.294 15.248 17.782 1.00 20.71 204 LEU B C 1
ATOM 1568 O O . LEU A 1 240 ? 0.839 15.742 16.793 1.00 19.76 204 LEU B O 1
ATOM 1573 N N . GLY A 1 241 ? -0.945 14.767 17.754 1.00 20.03 205 GLY B N 1
ATOM 1574 C CA . GLY A 1 241 ? -1.774 14.967 16.592 1.00 20.66 205 GLY B CA 1
ATOM 1575 C C . GLY A 1 241 ? -2.562 13.744 16.179 1.00 22.20 205 GLY B C 1
ATOM 1576 O O . GLY A 1 241 ? -2.391 12.646 16.729 1.00 20.32 205 GLY B O 1
ATOM 1577 N N . PRO A 1 242 ? -3.440 13.921 15.189 1.00 20.86 206 PRO B N 1
ATOM 1578 C CA . PRO A 1 242 ? -4.291 12.816 14.735 1.00 21.06 206 PRO B CA 1
ATOM 1579 C C . PRO A 1 242 ? -3.494 11.740 14.018 1.00 19.19 206 PRO B C 1
ATOM 1580 O O . PRO A 1 242 ? -2.421 11.980 13.459 1.00 20.12 206 PRO B O 1
ATOM 1584 N N . GLN A 1 243 ? -4.048 10.531 14.045 1.00 16.80 207 GLN B N 1
ATOM 1585 C CA . GLN A 1 243 ? -3.523 9.443 13.232 1.00 20.11 207 GLN B CA 1
ATOM 1586 C C . GLN A 1 243 ? -3.770 9.749 11.760 1.00 21.14 207 GLN B C 1
ATOM 1587 O O . GLN A 1 243 ? -4.718 10.452 11.412 1.00 20.63 207 GLN B O 1
ATOM 1593 N N . ALA A 1 244 ? -2.887 9.231 10.894 1.00 18.63 208 ALA B N 1
ATOM 1594 C CA . ALA A 1 244 ? -2.990 9.516 9.460 1.00 19.70 208 ALA B CA 1
ATOM 1595 C C . ALA A 1 244 ? -4.325 9.062 8.888 1.00 23.45 208 ALA B C 1
ATOM 1596 O O . ALA A 1 244 ? -4.963 9.788 8.114 1.00 20.42 208 ALA B O 1
ATOM 1598 N N . PHE A 1 245 ? -4.733 7.859 9.212 1.00 19.60 209 PHE B N 1
ATOM 1599 C CA . PHE A 1 245 ? -5.903 7.261 8.570 1.00 22.79 209 PHE B CA 1
ATOM 1600 C C . PHE A 1 245 ? -6.950 6.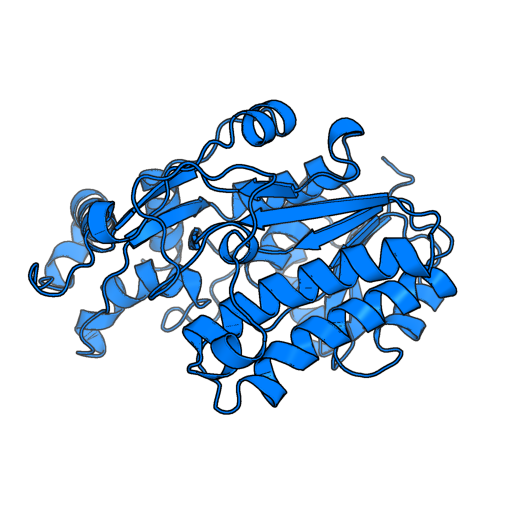773 9.558 1.00 29.51 209 PHE B C 1
ATOM 1601 O O . PHE A 1 245 ? -8.145 6.988 9.335 1.00 31.89 209 PHE B O 1
ATOM 1609 N N . ALA A 1 246 ? -6.545 6.108 10.634 1.00 23.00 210 ALA B N 1
ATOM 1610 C CA . ALA A 1 246 ? -7.538 5.476 11.490 1.00 28.92 210 ALA B CA 1
ATOM 1611 C C . ALA A 1 246 ? -6.963 5.300 12.877 1.00 30.76 210 ALA B C 1
ATOM 1612 O O . ALA A 1 246 ? -5.766 5.037 13.029 1.00 29.26 210 ALA B O 1
ATOM 1614 N N . VAL A 1 247 ? -7.827 5.451 13.876 1.00 32.49 211 VAL B N 1
ATOM 1615 C CA . VAL A 1 247 ? -7.514 5.067 15.244 1.00 32.71 211 VAL B CA 1
ATOM 1616 C C . VAL A 1 247 ? -7.864 3.592 15.383 1.00 34.09 211 VAL B C 1
ATOM 1617 O O . VAL A 1 247 ? -9.036 3.215 15.322 1.00 31.09 211 VAL B O 1
ATOM 1621 N N . ARG A 1 248 ? -6.841 2.757 15.558 1.00 35.70 212 ARG B N 1
ATOM 1622 C CA . ARG A 1 248 ? -7.057 1.321 15.722 1.00 37.19 212 ARG B CA 1
ATOM 1623 C C . ARG A 1 248 ? -7.845 1.027 16.993 1.00 42.11 212 ARG B C 1
ATOM 1624 O O . ARG A 1 248 ? -8.818 0.261 16.984 1.00 39.98 212 ARG B O 1
ATOM 1632 N N . ASP A 1 249 ? -7.427 1.621 18.105 1.00 38.82 213 ASP B N 1
ATOM 1633 C CA . ASP A 1 249 ? -8.003 1.325 19.412 1.00 36.49 213 ASP B CA 1
ATOM 1634 C C . ASP A 1 249 ? -8.109 2.647 20.153 1.00 35.95 213 ASP B C 1
ATOM 1635 O O . ASP A 1 249 ? -7.093 3.184 20.610 1.00 33.20 213 ASP B O 1
ATOM 1640 N N . LYS A 1 250 ? -9.330 3.172 20.272 1.00 31.17 214 LYS B N 1
ATOM 1641 C CA . LYS A 1 250 ? -9.501 4.466 20.915 1.00 34.06 214 LYS B CA 1
ATOM 1642 C C . LYS A 1 250 ? -9.081 4.445 22.384 1.00 37.54 214 LYS B C 1
ATOM 1643 O O . LYS A 1 250 ? -8.837 5.512 22.958 1.00 33.71 214 LYS B O 1
ATOM 1649 N N . SER A 1 251 ? -8.966 3.259 22.999 1.00 35.60 215 SER B N 1
ATOM 1650 C CA . SER A 1 251 ? -8.549 3.165 24.397 1.00 38.13 215 SER B CA 1
ATOM 1651 C C . SER A 1 251 ? -7.055 3.404 24.599 1.00 36.03 215 SER B C 1
ATOM 1652 O O . SER A 1 251 ? -6.638 3.704 25.725 1.00 36.45 215 SER B O 1
ATOM 1655 N N . LYS A 1 252 ? -6.236 3.259 23.558 1.00 34.44 216 LYS B N 1
ATOM 1656 C CA . LYS A 1 252 ? -4.793 3.406 23.712 1.00 37.23 216 LYS B CA 1
ATOM 1657 C C . LYS A 1 252 ? -4.174 3.841 22.391 1.00 36.41 216 LYS B C 1
ATOM 1658 O O . LYS A 1 252 ? -4.209 3.090 21.411 1.00 32.83 216 LYS B O 1
ATOM 1664 N N . LEU A 1 253 ? -3.596 5.040 22.366 1.00 33.75 217 LEU B N 1
ATOM 1665 C CA . LEU A 1 253 ? -2.896 5.522 21.186 1.00 32.40 217 LEU B CA 1
ATOM 1666 C C . LEU A 1 253 ? -1.402 5.262 21.339 1.00 34.23 217 LEU B C 1
ATOM 1667 O O . LEU A 1 253 ? -0.945 4.696 22.333 1.00 31.81 217 LEU B O 1
ATOM 1672 N N . ASN A 1 254 ? -0.634 5.699 20.339 1.00 23.15 218 ASN B N 1
ATOM 1673 C CA . ASN A 1 254 ? 0.815 5.707 20.440 1.00 28.83 218 ASN B CA 1
ATOM 1674 C C . ASN A 1 254 ? 1.249 6.502 21.662 1.00 26.29 218 ASN B C 1
ATOM 1675 O O . ASN A 1 254 ? 0.513 7.349 22.176 1.00 24.84 218 ASN B O 1
ATOM 1680 N N . ALA A 1 255 ? 2.489 6.249 22.104 1.00 26.47 219 ALA B N 1
ATOM 1681 C CA . ALA A 1 255 ? 2.886 6.658 23.451 1.00 28.81 219 ALA B CA 1
ATOM 1682 C C . ALA A 1 255 ? 2.789 8.170 23.641 1.00 27.61 219 ALA B C 1
ATOM 1683 O O . ALA A 1 255 ? 2.286 8.639 24.669 1.00 24.82 219 ALA B O 1
ATOM 1685 N N . SER A 1 256 ? 3.247 8.953 22.659 1.00 25.69 220 SER B N 1
ATOM 1686 C CA . SER A 1 256 ? 3.258 10.401 22.854 1.00 24.04 220 SER B CA 1
ATOM 1687 C C . SER A 1 256 ? 1.843 10.970 22.894 1.00 23.89 220 SER B C 1
ATOM 1688 O O . SER A 1 256 ? 1.567 11.905 23.653 1.00 24.88 220 SER B O 1
ATOM 1691 N N . ASN A 1 257 ? 0.927 10.418 22.104 1.00 23.19 221 ASN B N 1
ATOM 1692 C CA . ASN A 1 257 ? -0.441 10.928 22.146 1.00 23.93 221 ASN B CA 1
ATOM 1693 C C . ASN A 1 257 ? -1.212 10.497 23.386 1.00 26.65 221 ASN B C 1
ATOM 1694 O O . ASN A 1 257 ? -2.278 11.067 23.647 1.00 25.15 221 ASN B O 1
ATOM 1699 N N . GLU A 1 258 ? -0.719 9.519 24.153 1.00 26.78 222 GLU B N 1
ATOM 1700 C CA . GLU A 1 258 ? -1.371 9.225 25.424 1.00 24.93 222 GLU B CA 1
ATOM 1701 C C . GLU A 1 258 ? -1.290 10.398 26.394 1.00 26.83 222 GLU B C 1
ATOM 1702 O O . GLU A 1 258 ? -2.067 10.443 27.352 1.00 28.28 222 GLU B O 1
ATOM 1708 N N . ILE A 1 259 ? -0.383 11.353 26.168 1.00 28.98 223 ILE B N 1
ATOM 1709 C CA . ILE A 1 259 ? -0.421 12.589 26.949 1.00 29.93 223 ILE B CA 1
ATOM 1710 C C . ILE A 1 259 ? -1.792 13.239 26.823 1.00 30.98 223 ILE B C 1
ATOM 1711 O O . ILE A 1 259 ? -2.331 13.779 27.795 1.00 30.60 223 ILE B O 1
ATOM 1716 N N . ILE A 1 260 ? -2.387 13.171 25.628 1.00 27.56 224 ILE B N 1
ATOM 1717 C CA . ILE A 1 260 ? -3.749 13.657 25.436 1.00 26.10 224 ILE B CA 1
ATOM 1718 C C . ILE A 1 260 ? -4.761 12.610 25.877 1.00 28.12 224 ILE B C 1
ATOM 1719 O O . ILE A 1 260 ? -5.700 12.913 26.621 1.00 29.00 224 ILE B O 1
ATOM 1724 N N . ASN A 1 261 ? -4.616 11.372 25.382 1.00 26.84 225 ASN B N 1
ATOM 1725 C CA . ASN A 1 261 ? -5.681 10.380 25.546 1.00 29.95 225 ASN B CA 1
ATOM 1726 C C . ASN A 1 261 ? -5.877 9.974 27.001 1.00 29.78 225 ASN B C 1
ATOM 1727 O O . ASN A 1 261 ? -7.004 9.660 27.407 1.00 32.21 225 ASN B O 1
ATOM 1732 N N . SER A 1 262 ? -4.810 9.964 27.801 1.00 29.85 226 SER B N 1
ATOM 1733 C CA . SER A 1 262 ? -4.951 9.564 29.196 1.00 28.27 226 SER B CA 1
ATOM 1734 C C . SER A 1 262 ? -5.835 10.529 29.976 1.00 33.24 226 SER B C 1
ATOM 1735 O O . SER A 1 262 ? -6.424 10.130 30.984 1.00 32.42 226 SER B O 1
ATOM 1738 N N . LEU A 1 263 ? -5.940 11.784 29.524 1.00 29.07 227 LEU B N 1
ATOM 1739 C CA . LEU A 1 263 ? -6.880 12.723 30.123 1.00 32.68 227 LEU B CA 1
ATOM 1740 C C . LEU A 1 263 ? -8.316 12.357 29.785 1.00 34.84 227 LEU B C 1
ATOM 1741 O O . LEU A 1 263 ? -9.231 12.651 30.565 1.00 31.18 227 LEU B O 1
ATOM 1746 N N . LEU A 1 264 ? -8.526 11.727 28.624 1.00 30.88 228 LEU B N 1
ATOM 1747 C CA . LEU A 1 264 ? -9.854 11.329 28.176 1.00 32.87 228 LEU B CA 1
ATOM 1748 C C . LEU A 1 264 ? -10.309 10.027 28.820 1.00 36.53 228 LEU B C 1
ATOM 1749 O O . LEU A 1 264 ? -11.490 9.878 29.160 1.00 39.56 228 LEU B O 1
ATOM 1754 N N . THR A 1 265 ? -9.398 9.067 28.966 1.00 33.91 229 THR B N 1
ATOM 1755 C CA . THR A 1 265 ? -9.755 7.740 29.446 1.00 37.67 229 THR B CA 1
ATOM 1756 C C . THR A 1 265 ? -9.747 7.625 30.965 1.00 39.39 229 THR B C 1
ATOM 1757 O O . THR A 1 265 ? -10.235 6.617 31.491 1.00 38.70 229 THR B O 1
ATOM 1761 N N . ALA A 1 266 ? -9.219 8.627 31.679 1.00 36.22 230 ALA B N 1
ATOM 1762 C CA . ALA A 1 266 ? -9.157 8.544 33.136 1.00 37.01 230 ALA B CA 1
ATOM 1763 C C . ALA A 1 266 ? -10.539 8.309 33.745 1.00 40.44 230 ALA B C 1
ATOM 1764 O O . ALA A 1 266 ? -10.684 7.508 34.676 1.00 43.15 230 ALA B O 1
ATOM 1766 N N . ASN A 1 267 ? -11.566 8.988 33.223 1.00 41.90 231 ASN B N 1
ATOM 1767 C CA . ASN A 1 267 ? -12.914 8.876 33.781 1.00 44.39 231 ASN B CA 1
ATOM 1768 C C . ASN A 1 267 ? -13.383 7.427 33.833 1.00 45.70 231 ASN B C 1
ATOM 1769 O O . ASN A 1 267 ? -14.054 7.017 34.787 1.00 47.63 231 ASN B O 1
ATOM 1774 N N . LYS A 1 268 ? -13.041 6.637 32.819 1.00 42.98 232 LYS B N 1
ATOM 1775 C CA . LYS A 1 268 ? -13.438 5.237 32.776 1.00 42.75 232 LYS B CA 1
ATOM 1776 C C . LYS A 1 268 ? -12.448 4.326 33.497 1.00 44.78 232 LYS B C 1
ATOM 1777 O O . LYS A 1 268 ? -12.855 3.466 34.284 1.00 48.67 232 LYS B O 1
ATOM 1783 N N . THR A 1 269 ? -11.149 4.492 33.243 1.00 42.61 233 THR B N 1
ATOM 1784 C CA . THR A 1 269 ? -10.162 3.603 33.847 1.00 44.51 233 THR B CA 1
ATOM 1785 C C . THR A 1 269 ? -9.894 3.903 35.317 1.00 42.75 233 THR B C 1
ATOM 1786 O O . THR A 1 269 ? -9.342 3.044 36.009 1.00 47.72 233 THR B O 1
ATOM 1790 N N . LYS A 1 270 ? -10.243 5.095 35.801 1.00 40.65 234 LYS B N 1
ATOM 1791 C CA . LYS A 1 270 ? -9.916 5.577 37.144 1.00 41.04 234 LYS B CA 1
ATOM 1792 C C . LYS A 1 270 ? -8.405 5.713 37.361 1.00 48.35 234 LYS B C 1
ATOM 1793 O O . LYS A 1 270 ? -7.956 5.918 38.494 1.00 43.72 234 LYS B O 1
ATOM 1799 N N . VAL A 1 271 ? -7.603 5.647 36.301 1.00 43.11 235 VAL B N 1
ATOM 1800 C CA . VAL A 1 271 ? -6.156 5.790 36.422 1.00 42.08 235 VAL B CA 1
ATOM 1801 C C . VAL A 1 271 ? -5.800 7.274 36.413 1.00 43.84 235 VAL B C 1
ATOM 1802 O O . VAL A 1 271 ? -6.092 7.987 35.444 1.00 38.57 235 VAL B O 1
ATOM 1806 N N . GLU A 1 272 ? -5.181 7.737 37.498 1.00 41.30 236 GLU B N 1
ATOM 1807 C CA . GLU A 1 272 ? -4.723 9.116 37.584 1.00 42.17 236 GLU B CA 1
ATOM 1808 C C . GLU A 1 272 ? -3.777 9.408 36.421 1.00 42.22 236 GLU B C 1
ATOM 1809 O O . GLU A 1 272 ? -2.841 8.635 36.181 1.00 40.31 236 GLU B O 1
ATOM 1815 N N . PRO A 1 273 ? -4.007 10.471 35.649 1.00 42.22 237 PRO B N 1
ATOM 1816 C CA . PRO A 1 273 ? -3.124 10.751 34.504 1.00 41.98 237 PRO B CA 1
ATOM 1817 C C . PRO A 1 273 ? -1.833 11.403 34.973 1.00 37.30 237 PRO B C 1
ATOM 1818 O O . PRO A 1 273 ? -1.853 12.368 35.741 1.00 38.54 237 PRO B O 1
ATOM 1822 N N . GLN A 1 274 ? -0.706 10.864 34.519 1.00 38.19 238 GLN B N 1
ATOM 1823 C CA . GLN A 1 274 ? 0.573 11.501 34.794 1.00 36.84 238 GLN B CA 1
ATOM 1824 C C . GLN A 1 274 ? 0.693 12.786 33.981 1.00 34.50 238 GLN B C 1
ATOM 1825 O O . GLN A 1 274 ? 0.256 12.849 32.830 1.00 34.38 238 GLN B O 1
ATOM 1831 N N . GLN A 1 275 ? 1.277 13.817 34.589 1.00 31.68 239 GLN B N 1
ATOM 1832 C CA . GLN A 1 275 ? 1.373 15.130 33.966 1.00 33.11 239 GLN B CA 1
ATOM 1833 C C . GLN A 1 275 ? 2.770 15.345 33.405 1.00 35.96 239 GLN B C 1
ATOM 1834 O O . GLN A 1 275 ? 3.761 14.916 33.999 1.00 31.67 239 GLN B O 1
ATOM 1840 N N . PHE A 1 276 ? 2.838 16.024 32.263 1.00 31.89 240 PHE B N 1
ATOM 1841 C CA . PHE A 1 276 ? 4.081 16.218 31.545 1.00 29.89 240 PHE B CA 1
ATOM 1842 C C . PHE A 1 276 ? 4.260 17.685 31.201 1.00 30.58 240 PHE B C 1
ATOM 1843 O O . PHE A 1 276 ? 3.297 18.450 31.103 1.00 24.93 240 PHE B O 1
ATOM 1851 N N . VAL A 1 277 ? 5.521 18.052 30.994 1.00 29.87 241 VAL B N 1
ATOM 1852 C CA . VAL A 1 277 ? 5.900 19.359 30.481 1.00 25.92 241 VAL B CA 1
ATOM 1853 C C . VAL A 1 277 ? 7.009 19.153 29.455 1.00 27.33 241 VAL B C 1
ATOM 1854 O O . VAL A 1 277 ? 7.744 18.159 29.494 1.00 24.07 241 VAL B O 1
ATOM 1858 N N . GLY A 1 278 ? 7.108 20.081 28.510 1.00 25.83 242 GLY B N 1
ATOM 1859 C CA . GLY A 1 278 ? 8.142 19.972 27.495 1.00 25.58 242 GLY B CA 1
ATOM 1860 C C . GLY A 1 278 ? 7.790 20.827 26.298 1.00 23.26 242 GLY B C 1
ATOM 1861 O O . GLY A 1 278 ? 7.082 21.820 26.422 1.00 21.44 242 GLY B O 1
ATOM 1862 N N . TYR A 1 279 ? 8.315 20.419 25.142 1.00 22.58 243 TYR B N 1
ATOM 1863 C CA . TYR A 1 279 ? 7.957 21.008 23.862 1.00 19.52 243 TYR B CA 1
ATOM 1864 C C . TYR A 1 279 ? 7.131 20.025 23.054 1.00 19.13 243 TYR B C 1
ATOM 1865 O O . TYR A 1 279 ? 7.331 18.813 23.134 1.00 19.64 243 TYR B O 1
ATOM 1874 N N . PHE A 1 280 ? 6.212 20.554 22.256 1.00 20.02 244 PHE B N 1
ATOM 1875 C CA . PHE A 1 280 ? 5.414 19.713 21.383 1.00 20.94 244 PHE B CA 1
ATOM 1876 C C . PHE A 1 280 ? 5.669 20.075 19.925 1.00 20.07 244 PHE B C 1
ATOM 1877 O O . PHE A 1 280 ? 6.165 21.157 19.595 1.00 20.55 244 PHE B O 1
ATOM 1885 N N . ILE A 1 281 ? 5.310 19.142 19.057 1.00 17.01 245 ILE B N 1
ATOM 1886 C CA . ILE A 1 281 ? 5.248 19.374 17.619 1.00 20.28 245 ILE B CA 1
ATOM 1887 C C . ILE A 1 281 ? 4.103 18.531 17.072 1.00 18.64 245 ILE B C 1
ATOM 1888 O O . ILE A 1 281 ? 3.856 17.422 17.552 1.00 19.51 245 ILE B O 1
ATOM 1893 N N . ASP A 1 282 ? 3.386 19.051 16.081 1.00 16.19 246 ASP B N 1
ATOM 1894 C CA . ASP A 1 282 ? 2.308 18.270 15.491 1.00 18.89 246 ASP B CA 1
ATOM 1895 C C . ASP A 1 282 ? 2.882 17.261 14.504 1.00 18.24 246 ASP B C 1
ATOM 1896 O O . ASP A 1 282 ? 3.839 17.554 13.783 1.00 19.22 246 ASP B O 1
ATOM 1901 N N . VAL A 1 283 ? 2.292 16.065 14.483 1.00 17.32 247 VAL B N 1
ATOM 1902 C CA . VAL A 1 283 ? 2.794 14.983 13.637 1.00 20.74 247 VAL B CA 1
ATOM 1903 C C . VAL A 1 283 ? 2.816 15.385 12.164 1.00 18.40 247 VAL B C 1
ATOM 1904 O O . VAL A 1 283 ? 3.696 14.950 11.411 1.00 18.02 247 VAL B O 1
ATOM 1908 N N . ARG A 1 284 ? 1.891 16.254 11.733 1.00 17.67 248 ARG B N 1
ATOM 1909 C CA . ARG A 1 284 ? 1.856 16.616 10.316 1.00 21.03 248 ARG B CA 1
ATOM 1910 C C . ARG A 1 284 ? 3.022 17.522 9.942 1.00 19.77 248 ARG B C 1
ATOM 1911 O O . ARG A 1 284 ? 3.481 17.496 8.793 1.00 20.40 248 ARG B O 1
ATOM 1919 N N . ASP A 1 285 ? 3.516 18.323 10.892 1.00 18.97 249 ASP B N 1
ATOM 1920 C CA . ASP A 1 285 ? 4.726 19.108 10.649 1.00 19.01 249 ASP B CA 1
ATOM 1921 C C . ASP A 1 285 ? 5.965 18.222 10.645 1.00 18.55 249 ASP B C 1
ATOM 1922 O O . ASP A 1 285 ? 6.884 18.436 9.845 1.00 18.76 249 ASP B O 1
ATOM 1927 N N . VAL A 1 286 ? 6.001 17.214 11.519 1.00 17.18 250 VAL B N 1
ATOM 1928 C CA . VAL A 1 286 ? 7.083 16.234 11.485 1.00 16.95 250 VAL B CA 1
ATOM 1929 C C . VAL A 1 286 ? 7.120 15.534 10.134 1.00 19.32 250 VAL B C 1
ATOM 1930 O O . VAL A 1 286 ? 8.187 15.367 9.524 1.00 16.08 250 VAL B O 1
ATOM 1934 N N . ALA A 1 287 ? 5.949 15.112 9.651 1.00 16.96 251 ALA B N 1
ATOM 1935 C CA . ALA A 1 287 ? 5.876 14.412 8.372 1.00 18.07 251 ALA B CA 1
ATOM 1936 C C . ALA A 1 287 ? 6.336 15.314 7.237 1.00 18.68 251 ALA B C 1
ATOM 1937 O O . ALA A 1 287 ? 7.163 14.916 6.408 1.00 17.55 251 ALA B O 1
ATOM 1939 N N . LYS A 1 288 ? 5.871 16.548 7.206 1.00 19.46 252 LYS B N 1
ATOM 1940 C CA . LYS A 1 288 ? 6.314 17.490 6.168 1.00 17.94 252 LYS B CA 1
ATOM 1941 C C . LYS A 1 288 ? 7.837 17.654 6.282 1.00 19.86 252 LYS B C 1
ATOM 1942 O O . LYS A 1 288 ? 8.468 17.680 5.268 1.00 19.86 252 LYS B O 1
ATOM 1948 N N . ALA A 1 289 ? 8.358 17.748 7.501 1.00 16.73 253 ALA B N 1
ATOM 1949 C CA . ALA A 1 289 ? 9.790 17.960 7.645 1.00 21.52 253 ALA B CA 1
ATOM 1950 C C . ALA A 1 289 ? 10.590 16.838 7.000 1.00 17.72 253 ALA B C 1
ATOM 1951 O O . ALA A 1 289 ? 11.700 17.071 6.516 1.00 19.69 253 ALA B O 1
ATOM 1953 N N . HIS A 1 290 ? 10.065 15.608 7.019 1.00 17.11 254 HIS B N 1
ATOM 1954 C CA . HIS A 1 290 ? 10.785 14.500 6.400 1.00 14.66 254 HIS B CA 1
ATOM 1955 C C . HIS A 1 290 ? 10.855 14.659 4.887 1.00 18.93 254 HIS B C 1
ATOM 1956 O O . HIS A 1 290 ? 11.832 14.223 4.259 1.00 18.94 254 HIS B O 1
ATOM 1963 N N . LEU A 1 291 ? 9.859 15.299 4.279 1.00 17.01 255 LEU B N 1
ATOM 1964 C CA . LEU A 1 291 ? 9.950 15.554 2.840 1.00 17.43 255 LEU B CA 1
ATOM 1965 C C . LEU A 1 291 ? 10.941 16.673 2.556 1.00 20.94 255 LEU B C 1
ATOM 1966 O O . LEU A 1 291 ? 11.786 16.558 1.656 1.00 18.41 255 LEU B O 1
ATOM 1971 N N . ILE A 1 292 ? 10.851 17.770 3.316 1.00 18.83 256 ILE B N 1
ATOM 1972 C CA . ILE A 1 292 ? 11.846 18.840 3.193 1.00 18.62 256 ILE B CA 1
ATOM 1973 C C . ILE A 1 292 ? 13.252 18.272 3.337 1.00 18.29 256 ILE B C 1
ATOM 1974 O O . ILE A 1 292 ? 14.187 18.677 2.627 1.00 19.33 256 ILE B O 1
ATOM 1979 N N . ALA A 1 293 ? 13.413 17.305 4.249 1.00 17.86 257 ALA B N 1
ATOM 1980 C CA . ALA A 1 293 ? 14.726 16.752 4.548 1.00 18.15 257 ALA B CA 1
ATOM 1981 C C . ALA A 1 293 ? 15.406 16.180 3.319 1.00 22.64 257 ALA B C 1
ATOM 1982 O O . ALA A 1 293 ? 16.633 16.249 3.221 1.00 26.90 257 ALA B O 1
ATOM 1984 N N . PHE A 1 294 ? 14.661 15.570 2.394 1.00 19.19 258 PHE B N 1
ATOM 1985 C CA . PHE A 1 294 ? 15.320 15.059 1.195 1.00 19.26 258 PHE B CA 1
ATOM 1986 C C . PHE A 1 294 ? 15.118 15.945 -0.020 1.00 22.97 258 PHE B C 1
ATOM 1987 O O . PHE A 1 294 ? 15.844 15.783 -1.003 1.00 23.41 258 PHE B O 1
ATOM 1995 N N . GLU A 1 295 ? 14.187 16.895 0.031 1.00 20.48 259 GLU B N 1
ATOM 1996 C CA . GLU A 1 295 ? 13.938 17.752 -1.122 1.00 19.27 259 GLU B CA 1
ATOM 1997 C C . GLU A 1 295 ? 14.919 18.916 -1.213 1.00 26.38 259 GLU B C 1
ATOM 1998 O O . GLU A 1 295 ? 15.242 19.359 -2.319 1.00 26.50 259 GLU B O 1
ATOM 2004 N N . LYS A 1 296 ? 15.374 19.443 -0.086 1.00 21.36 260 LYS B N 1
ATOM 2005 C CA . LYS A 1 296 ? 16.230 20.618 -0.084 1.00 25.29 260 LYS B CA 1
ATOM 2006 C C . LYS A 1 296 ? 17.691 20.226 0.042 1.00 28.88 260 LYS B C 1
ATOM 2007 O O . LYS A 1 296 ? 18.028 19.209 0.654 1.00 30.07 260 LYS B O 1
ATOM 2013 N N . ASN A 1 297 ? 18.564 21.069 -0.514 1.00 23.49 261 ASN B N 1
ATOM 2014 C CA . ASN A 1 297 ? 19.992 20.808 -0.391 1.00 24.51 261 ASN B CA 1
ATOM 2015 C C . ASN A 1 297 ? 20.580 21.318 0.914 1.00 22.56 261 ASN B C 1
ATOM 2016 O O . ASN A 1 297 ? 21.564 20.746 1.394 1.00 21.90 261 ASN B O 1
ATOM 2021 N N . GLU A 1 298 ? 20.019 22.384 1.496 1.00 20.79 262 GLU B N 1
ATOM 2022 C CA . GLU A 1 298 ? 20.585 22.904 2.736 1.00 19.82 262 GLU B CA 1
ATOM 2023 C C . GLU A 1 298 ? 20.441 21.917 3.893 1.00 24.34 262 GLU B C 1
ATOM 2024 O O . GLU A 1 298 ? 21.156 22.043 4.884 1.00 23.36 262 GLU B O 1
ATOM 2030 N N . THR A 1 299 ? 19.538 20.939 3.793 1.00 21.12 263 THR B N 1
ATOM 2031 C CA . THR A 1 299 ? 19.336 19.994 4.887 1.00 22.71 263 THR B CA 1
ATOM 2032 C C . THR A 1 299 ? 20.416 18.923 4.967 1.00 20.82 263 THR B C 1
ATOM 2033 O O . THR A 1 299 ? 20.402 18.136 5.920 1.00 19.80 263 THR B O 1
ATOM 2037 N N . VAL A 1 300 ? 21.333 18.851 3.999 1.00 20.94 264 VAL B N 1
ATOM 2038 C CA . VAL A 1 300 ? 22.371 17.832 4.046 1.00 24.37 264 VAL B CA 1
ATOM 2039 C C . VAL A 1 300 ? 23.223 18.054 5.285 1.00 24.66 264 VAL B C 1
ATOM 2040 O O . VAL A 1 300 ? 23.657 19.174 5.567 1.00 21.24 264 VAL B O 1
ATOM 2044 N N . GLY A 1 301 ? 23.420 16.992 6.061 1.00 24.73 265 GLY B N 1
ATOM 2045 C CA . GLY A 1 301 ? 24.217 17.080 7.268 1.00 24.23 265 GLY B CA 1
ATOM 2046 C C . GLY A 1 301 ? 23.582 17.823 8.420 1.00 26.36 265 GLY B C 1
ATOM 2047 O O . GLY A 1 301 ? 24.264 18.088 9.420 1.00 28.16 265 GLY B O 1
ATOM 2048 N N . GLN A 1 302 ? 22.299 18.153 8.333 1.00 21.95 266 GLN B N 1
ATOM 2049 C CA . GLN A 1 302 ? 21.635 18.989 9.323 1.00 22.93 266 GLN B CA 1
ATOM 2050 C C . GLN A 1 302 ? 20.769 18.142 10.248 1.00 21.19 266 GLN B C 1
ATOM 2051 O O . GLN A 1 302 ? 20.279 17.080 9.859 1.00 22.87 266 GLN B O 1
ATOM 2057 N N . ARG A 1 303 ? 20.600 18.618 11.479 1.00 21.18 267 ARG B N 1
ATOM 2058 C CA . ARG A 1 303 ? 19.617 18.074 12.415 1.00 22.98 267 ARG B CA 1
ATOM 2059 C C . ARG A 1 303 ? 18.478 19.075 12.493 1.00 25.30 267 ARG B C 1
ATOM 2060 O O . ARG A 1 303 ? 18.666 20.196 12.977 1.00 31.73 267 ARG B O 1
ATOM 2068 N N . LEU A 1 304 ? 17.314 18.689 11.990 1.00 18.69 268 LEU B N 1
ATOM 2069 C CA . LEU A 1 304 ? 16.148 19.562 12.000 1.00 20.63 268 LEU B CA 1
ATOM 2070 C C . LEU A 1 304 ? 15.436 19.392 13.337 1.00 19.85 268 LEU B C 1
ATOM 2071 O O . LEU A 1 304 ? 14.977 18.297 13.661 1.00 21.70 268 LEU B O 1
ATOM 2076 N N . LEU A 1 305 ? 15.371 20.464 14.118 1.00 18.86 269 LEU B N 1
ATOM 2077 C CA . LEU A 1 305 ? 14.864 20.415 15.488 1.00 19.80 269 LEU B CA 1
ATOM 2078 C C . LEU A 1 305 ? 13.367 20.690 15.425 1.00 21.99 269 LEU B C 1
ATOM 2079 O O . LEU A 1 305 ? 12.939 21.839 15.299 1.00 21.67 269 LEU B O 1
ATOM 2084 N N . LEU A 1 306 ? 12.562 19.626 15.510 1.00 18.95 270 LEU B N 1
ATOM 2085 C CA . LEU A 1 306 ? 11.123 19.721 15.259 1.00 20.35 270 LEU B CA 1
ATOM 2086 C C . LEU A 1 306 ? 10.417 19.948 16.594 1.00 23.55 270 LEU B C 1
ATOM 2087 O O . LEU A 1 306 ? 9.904 19.032 17.236 1.00 19.86 270 LEU B O 1
ATOM 2092 N N . ALA A 1 307 ? 10.421 21.209 17.021 1.00 21.71 271 ALA B N 1
ATOM 2093 C CA . ALA A 1 307 ? 9.764 21.631 18.246 1.00 19.58 271 ALA B CA 1
ATOM 2094 C C . ALA A 1 307 ? 9.035 22.933 17.969 1.00 22.96 271 ALA B C 1
ATOM 2095 O O . ALA A 1 307 ? 9.605 23.851 17.367 1.00 23.80 271 ALA B O 1
ATOM 2097 N N . ASN A 1 308 ? 7.768 22.998 18.370 1.00 21.37 272 ASN B N 1
ATOM 2098 C CA . ASN A 1 308 ? 6.996 24.209 18.137 1.00 22.81 272 ASN B CA 1
ATOM 2099 C C . ASN A 1 308 ? 7.029 25.122 19.359 1.00 26.10 272 ASN B C 1
ATOM 2100 O O . ASN A 1 308 ? 7.606 26.213 19.301 1.00 26.41 272 ASN B O 1
ATOM 2105 N N . ALA A 1 309 ? 6.426 24.684 20.457 1.00 21.98 273 ALA B N 1
ATOM 2106 C CA . ALA A 1 309 ? 6.164 25.553 21.596 1.00 26.47 273 ALA B CA 1
ATOM 2107 C C . ALA A 1 309 ? 6.085 24.704 22.855 1.00 24.35 273 ALA B C 1
ATOM 2108 O O . ALA A 1 309 ? 5.884 23.486 22.777 1.00 23.66 273 ALA B O 1
ATOM 2110 N N . PRO A 1 310 ? 6.236 25.315 24.033 1.00 26.07 274 PRO B N 1
ATOM 2111 C CA . PRO A 1 310 ? 6.046 24.557 25.273 1.00 25.74 274 PRO B CA 1
ATOM 2112 C C . PRO A 1 310 ? 4.609 24.080 25.405 1.00 24.27 274 PRO B C 1
ATOM 2113 O O . PRO A 1 310 ? 3.671 24.650 24.845 1.00 25.31 274 PRO B O 1
ATOM 2117 N N . PHE A 1 311 ? 4.444 23.013 26.173 1.00 24.16 275 PHE B N 1
ATOM 2118 C CA . PHE A 1 311 ? 3.125 22.530 26.542 1.00 25.93 275 PHE B CA 1
ATOM 2119 C C . PHE A 1 311 ? 3.211 21.998 27.961 1.00 25.43 275 PHE B C 1
ATOM 2120 O O . PHE A 1 311 ? 4.298 21.762 28.491 1.00 27.25 275 PHE B O 1
ATOM 2128 N N . SER A 1 312 ? 2.045 21.798 28.565 1.00 24.84 276 SER B N 1
ATOM 2129 C CA . SER A 1 312 ? 1.922 21.006 29.777 1.00 27.90 276 SER B CA 1
ATOM 2130 C C . SER A 1 312 ? 0.611 20.244 29.700 1.00 26.17 276 SER B C 1
ATOM 2131 O O . SER A 1 312 ? -0.298 20.623 28.961 1.00 25.31 276 SER B O 1
ATOM 2134 N N . SER A 1 313 ? 0.523 19.164 30.483 1.00 26.91 277 SER B N 1
ATOM 2135 C CA . SER A 1 313 ? -0.716 18.400 30.553 1.00 26.88 277 SER B CA 1
ATOM 2136 C C . SER A 1 313 ? -1.891 19.286 30.965 1.00 28.08 277 SER B C 1
ATOM 2137 O O . SER A 1 313 ? -2.996 19.155 30.424 1.00 24.80 277 SER B O 1
ATOM 2140 N N . ALA A 1 314 ? -1.673 20.200 31.919 1.00 23.78 278 ALA B N 1
ATOM 2141 C CA . ALA A 1 314 ? -2.772 21.059 32.365 1.00 28.50 278 ALA B CA 1
ATOM 2142 C C . ALA A 1 314 ? -3.229 21.988 31.247 1.00 29.52 278 ALA B C 1
ATOM 2143 O O . ALA A 1 314 ? -4.430 22.245 31.088 1.00 25.30 278 ALA B O 1
ATOM 2145 N N . GLY A 1 315 ? -2.282 22.495 30.457 1.00 27.92 279 GLY B N 1
ATOM 2146 C CA . GLY A 1 315 ? -2.642 23.362 29.352 1.00 29.14 279 GLY B CA 1
ATOM 2147 C C . GLY A 1 315 ? -3.406 22.625 28.273 1.00 29.48 279 GLY B C 1
ATOM 2148 O O . GLY A 1 315 ? -4.304 23.191 27.641 1.00 27.73 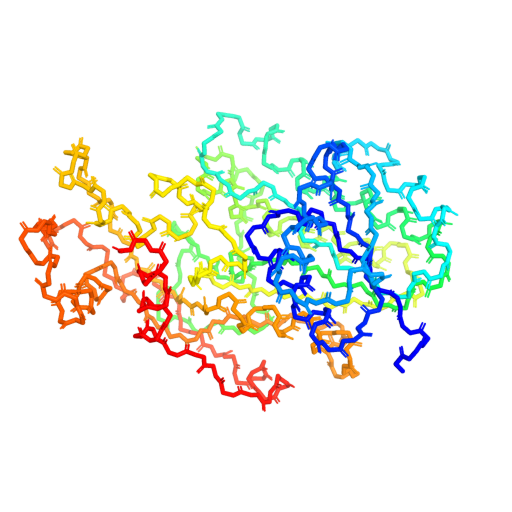279 GLY B O 1
ATOM 2149 N N . ILE A 1 316 ? -3.058 21.357 28.037 1.00 24.05 280 ILE B N 1
ATOM 2150 C CA . ILE A 1 316 ? -3.838 20.562 27.097 1.00 24.58 280 ILE B CA 1
ATOM 2151 C C . ILE A 1 316 ? -5.240 20.337 27.638 1.00 25.19 280 ILE B C 1
ATOM 2152 O O . ILE A 1 316 ? -6.226 20.445 26.900 1.00 25.34 280 ILE B O 1
ATOM 2157 N N . LEU A 1 317 ? -5.345 20.013 28.929 1.00 27.22 281 LEU B N 1
ATOM 2158 C CA . LEU A 1 317 ? -6.652 19.844 29.554 1.00 26.28 281 LEU B CA 1
ATOM 2159 C C . LEU A 1 317 ? -7.504 21.094 29.375 1.00 26.78 281 LEU B C 1
ATOM 2160 O O . LEU A 1 317 ? -8.692 21.002 29.059 1.00 25.73 281 LEU B O 1
ATOM 2165 N N . ASP A 1 318 ? -6.898 22.273 29.531 1.00 26.06 282 ASP B N 1
ATOM 2166 C CA . ASP A 1 318 ? -7.625 23.522 29.323 1.00 29.13 282 ASP B CA 1
ATOM 2167 C C . ASP A 1 318 ? -8.180 23.630 27.908 1.00 29.82 282 ASP B C 1
ATOM 2168 O O . ASP A 1 318 ? -9.310 24.095 27.710 1.00 25.37 282 ASP B O 1
ATOM 2173 N N . ILE A 1 319 ? -7.388 23.241 26.904 1.00 26.56 283 ILE B N 1
ATOM 2174 C CA . ILE A 1 319 ? -7.874 23.260 25.527 1.00 25.89 283 ILE B CA 1
ATOM 2175 C C . ILE A 1 319 ? -9.064 22.324 25.379 1.00 25.71 283 ILE B C 1
ATOM 2176 O O . ILE A 1 319 ? -10.091 22.679 24.793 1.00 25.31 283 ILE B O 1
ATOM 2181 N N . ILE A 1 320 ? -8.934 21.107 25.905 1.00 26.00 284 ILE B N 1
ATOM 2182 C CA . ILE A 1 320 ? -9.996 20.112 25.768 1.00 29.46 284 ILE B CA 1
ATOM 2183 C C . ILE A 1 320 ? -11.297 20.620 26.379 1.00 27.80 284 ILE B C 1
ATOM 2184 O O . ILE A 1 320 ? -12.368 20.526 25.764 1.00 28.46 284 ILE B O 1
ATOM 2189 N N . GLU A 1 321 ? -11.235 21.153 27.605 1.00 29.76 285 GLU B N 1
ATOM 2190 C CA . GLU A 1 321 ? -12.493 21.501 28.261 1.00 30.09 285 GLU B CA 1
ATOM 2191 C C . GLU A 1 321 ? -13.165 22.696 27.597 1.00 33.16 285 GLU B C 1
ATOM 2192 O O . GLU A 1 321 ? -14.398 22.758 27.553 1.00 32.76 285 GLU B O 1
ATOM 2198 N N . LYS A 1 322 ? -12.390 23.631 27.044 1.00 30.48 286 LYS B N 1
ATOM 2199 C CA . LYS A 1 322 ? -13.016 24.742 26.335 1.00 29.25 286 LYS B CA 1
ATOM 2200 C C . LYS A 1 322 ? -13.567 24.307 24.984 1.00 33.36 286 LYS B C 1
ATOM 2201 O O . LYS A 1 322 ? -14.647 24.747 24.576 1.00 32.97 286 LYS B O 1
ATOM 2207 N N . ASP A 1 323 ? -12.833 23.467 24.263 1.00 31.83 287 ASP B N 1
ATOM 2208 C CA . ASP A 1 323 ? -13.192 23.174 22.886 1.00 29.36 287 ASP B CA 1
ATOM 2209 C C . ASP A 1 323 ? -14.187 22.034 22.770 1.00 29.62 287 ASP B C 1
ATOM 2210 O O . ASP A 1 323 ? -14.837 21.909 21.730 1.00 32.36 287 ASP B O 1
ATOM 2215 N N . PHE A 1 324 ? -14.334 21.215 23.809 1.00 28.47 288 PHE B N 1
ATOM 2216 C CA . PHE A 1 324 ? -15.273 20.092 23.810 1.00 32.40 288 PHE B CA 1
ATOM 2217 C C . PHE A 1 324 ? -16.066 20.086 25.109 1.00 32.28 288 PHE B C 1
ATOM 2218 O O . PHE A 1 324 ? -15.889 19.197 25.948 1.00 32.97 288 PHE B O 1
ATOM 2226 N N . PRO A 1 325 ? -16.973 21.046 25.290 1.00 32.33 289 PRO B N 1
ATOM 2227 C CA . PRO A 1 325 ? -17.756 21.099 26.539 1.00 38.02 289 PRO B CA 1
ATOM 2228 C C . PRO A 1 325 ? -18.507 19.809 26.839 1.00 36.59 289 PRO B C 1
ATOM 2229 O O . PRO A 1 325 ? -18.730 19.488 28.010 1.00 43.34 289 PRO B O 1
ATOM 2233 N N . GLU A 1 326 ? -18.801 19.015 25.829 1.00 40.13 290 GLU B N 1
ATOM 2234 C CA . GLU A 1 326 ? -19.471 17.714 26.038 1.00 40.97 290 GLU B CA 1
ATOM 2235 C C . GLU A 1 326 ? -18.549 16.765 26.815 1.00 45.32 290 GLU B C 1
ATOM 2236 O O . GLU A 1 326 ? -18.994 15.685 27.165 1.00 43.07 290 GLU B O 1
ATOM 2242 N N . LEU A 1 327 ? -17.317 17.168 27.083 1.00 40.83 291 LEU B N 1
ATOM 2243 C CA . LEU A 1 327 ? -16.375 16.314 27.791 1.00 41.96 291 LEU B CA 1
ATOM 2244 C C . LEU A 1 327 ? -16.052 16.787 29.201 1.00 43.44 291 LEU B C 1
ATOM 2245 O O . LEU A 1 327 ? -15.498 16.001 29.982 1.00 40.40 291 LEU B O 1
ATOM 2250 N N . LYS A 1 328 ? -16.379 18.037 29.553 1.00 41.22 292 LYS B N 1
ATOM 2251 C CA . LYS A 1 328 ? -15.969 18.565 30.850 1.00 45.13 292 LYS B CA 1
ATOM 2252 C C . LYS A 1 328 ? -16.483 17.702 31.993 1.00 48.69 292 LYS B C 1
ATOM 2253 O O . LYS A 1 328 ? -15.820 17.591 33.031 1.00 44.97 292 LYS B O 1
ATOM 2259 N N . SER A 1 329 ? -17.647 17.072 31.805 1.00 45.90 293 SER B N 1
ATOM 2260 C CA . SER A 1 329 ? -18.183 16.107 32.761 1.00 50.09 293 SER B CA 1
ATOM 2261 C C . SER A 1 329 ? -17.172 15.031 33.143 1.00 45.19 293 SER B C 1
ATOM 2262 O O . SER A 1 329 ? -17.169 14.553 34.283 1.00 51.71 293 SER B O 1
ATOM 2265 N N . SER A 1 330 ? -16.323 14.624 32.205 1.00 45.64 294 SER B N 1
ATOM 2266 C CA . SER A 1 330 ? -15.487 13.447 32.365 1.00 43.74 294 SER B CA 1
ATOM 2267 C C . SER A 1 330 ? -14.006 13.752 32.553 1.00 44.61 294 SER B C 1
ATOM 2268 O O . SER A 1 330 ? -13.227 12.821 32.769 1.00 46.26 294 SER B O 1
ATOM 2271 N N . LEU A 1 331 ? -13.592 15.010 32.467 1.00 43.15 295 LEU B N 1
ATOM 2272 C CA . LEU A 1 331 ? -12.168 15.282 32.547 1.00 38.68 295 LEU B CA 1
ATOM 2273 C C . LEU A 1 331 ? -11.690 15.213 33.998 1.00 40.96 295 LEU B C 1
ATOM 2274 O O . LEU A 1 331 ? -12.438 15.542 34.922 1.00 37.23 295 LEU B O 1
ATOM 2279 N N . PRO A 1 332 ? -10.451 14.782 34.222 1.00 39.69 296 PRO B N 1
ATOM 2280 C CA . PRO A 1 332 ? -9.952 14.656 35.593 1.00 36.27 296 PRO B CA 1
ATOM 2281 C C . PRO A 1 332 ? -9.683 16.014 36.217 1.00 37.14 296 PRO B C 1
ATOM 2282 O O . PRO A 1 332 ? -9.571 17.037 35.540 1.00 36.83 296 PRO B O 1
ATOM 2286 N N . LYS A 1 333 ? -9.578 16.008 37.541 1.00 36.21 297 LYS B N 1
ATOM 2287 C CA . LYS A 1 333 ? -9.112 17.161 38.296 1.00 35.54 297 LYS B CA 1
ATOM 2288 C C . LYS A 1 333 ? -7.627 16.952 38.554 1.00 42.90 297 LYS B C 1
ATOM 2289 O O . LYS A 1 333 ? -7.247 16.084 39.349 1.00 42.29 297 LYS B O 1
ATOM 2295 N N . LEU A 1 334 ? -6.789 17.728 37.872 1.00 37.04 298 LEU B N 1
ATOM 2296 C CA . LEU A 1 334 ? -5.352 17.533 37.971 1.00 37.74 298 LEU B CA 1
ATOM 2297 C C . LEU A 1 334 ? -4.826 18.133 39.267 1.00 35.60 298 LEU B C 1
ATOM 2298 O O . LEU A 1 334 ? -5.056 19.308 39.562 1.00 37.28 298 LEU B O 1
ATOM 2303 N N . ASP A 1 335 ? -4.111 17.323 40.034 1.00 40.55 299 ASP B N 1
ATOM 2304 C CA . ASP A 1 335 ? -3.440 17.799 41.238 1.00 42.56 299 ASP B CA 1
ATOM 2305 C C . ASP A 1 335 ? -2.266 18.685 40.835 1.00 42.37 299 ASP B C 1
ATOM 2306 O O . ASP A 1 335 ? -1.241 18.188 40.357 1.00 42.81 299 ASP B O 1
ATOM 2311 N N . LYS A 1 336 ? -2.399 19.973 41.066 1.00 40.13 300 LYS B N 1
ATOM 2312 C CA . LYS A 1 336 ? -1.346 20.946 40.704 1.00 45.58 300 LYS B CA 1
ATOM 2313 C C . LYS A 1 336 ? -0.032 20.634 41.410 1.00 45.01 300 LYS B C 1
ATOM 2314 O O . LYS A 1 336 ? 0.946 21.152 40.996 1.00 47.78 300 LYS B O 1
ATOM 2320 N N . SER A 1 337 ? -0.043 19.859 42.485 1.00 47.07 301 SER B N 1
ATOM 2321 C CA . SER A 1 337 ? 1.201 19.540 43.170 1.00 46.99 301 SER B CA 1
ATOM 2322 C C . SER A 1 337 ? 1.991 18.483 42.423 1.00 46.10 301 SER B C 1
ATOM 2323 O O . SER A 1 337 ? 3.196 18.342 42.659 1.00 48.73 301 SER B O 1
ATOM 2326 N N . LYS A 1 338 ? 1.334 17.743 41.530 1.00 45.40 302 LYS B N 1
ATOM 2327 C CA . LYS A 1 338 ? 1.951 16.678 40.757 1.00 43.44 302 LYS B CA 1
ATOM 2328 C C . LYS A 1 338 ? 2.370 17.137 39.361 1.00 44.63 302 LYS B C 1
ATOM 2329 O O . LYS A 1 338 ? 2.658 16.296 38.501 1.00 42.40 302 LYS B O 1
ATOM 2335 N N . ALA A 1 339 ? 2.404 18.447 39.117 1.00 38.12 303 ALA B N 1
ATOM 2336 C CA . ALA A 1 339 ? 2.657 18.961 37.779 1.00 43.37 303 ALA B CA 1
ATOM 2337 C C . ALA A 1 339 ? 4.108 19.388 37.649 1.00 43.95 303 ALA B C 1
ATOM 2338 O O . ALA A 1 339 ? 4.573 20.218 38.450 1.00 43.09 303 ALA B O 1
ATOM 2340 N N . PRO A 1 340 ? 4.857 18.856 36.685 1.00 40.49 304 PRO B N 1
ATOM 2341 C CA . PRO A 1 340 ? 6.206 19.374 36.437 1.00 39.89 304 PRO B CA 1
ATOM 2342 C C . PRO A 1 340 ? 6.147 20.827 36.006 1.00 39.24 304 PRO B C 1
ATOM 2343 O O . PRO A 1 340 ? 5.268 21.234 35.244 1.00 44.68 304 PRO B O 1
ATOM 2347 N N . LYS A 1 341 ? 7.091 21.613 36.506 1.00 36.36 305 LYS B N 1
ATOM 2348 C CA . LYS A 1 341 ? 7.164 23.031 36.180 1.00 42.67 305 LYS B CA 1
ATOM 2349 C C . LYS A 1 341 ? 8.230 23.246 35.112 1.00 41.95 305 LYS B C 1
ATOM 2350 O O . LYS A 1 341 ? 9.376 22.806 35.271 1.00 41.32 305 LYS B O 1
ATOM 2356 N N . PHE A 1 342 ? 7.832 23.895 34.013 1.00 42.36 306 PHE B N 1
ATOM 2357 C CA . PHE A 1 342 ? 8.693 24.008 32.838 1.00 41.06 306 PHE B CA 1
ATOM 2358 C C . PHE A 1 342 ? 10.073 24.541 33.209 1.00 38.13 306 PHE B C 1
ATOM 2359 O O . PHE A 1 342 ? 11.099 23.919 32.910 1.00 36.01 306 PHE B O 1
ATOM 2367 N N . GLU A 1 343 ? 10.104 25.678 33.882 1.00 40.87 307 GLU B N 1
ATOM 2368 C CA . GLU A 1 343 ? 11.363 26.376 34.258 1.00 44.25 307 GLU B CA 1
ATOM 2369 C C . GLU A 1 343 ? 12.271 25.510 35.140 1.00 42.02 307 GLU B C 1
ATOM 2370 O O . GLU A 1 343 ? 13.446 25.780 35.206 1.00 42.45 307 GLU B O 1
ATOM 2376 N N . GLU A 1 344 ? 11.738 24.482 35.770 1.00 40.71 308 GLU B N 1
ATOM 2377 C CA . GLU A 1 344 ? 12.574 23.655 36.627 1.00 41.42 308 GLU B CA 1
ATOM 2378 C C . GLU A 1 344 ? 13.431 22.673 35.852 1.00 41.46 308 GLU B C 1
ATOM 2379 O O . GLU A 1 344 ? 14.415 22.166 36.402 1.00 40.99 308 GLU B O 1
ATOM 2385 N N . THR A 1 345 ? 13.105 22.404 34.595 1.00 36.38 309 THR B N 1
ATOM 2386 C CA . THR A 1 345 ? 13.766 21.307 33.899 1.00 34.46 309 THR B CA 1
ATOM 2387 C C . THR A 1 345 ? 14.103 21.584 32.443 1.00 37.38 309 THR B C 1
ATOM 2388 O O . THR A 1 345 ? 15.059 20.987 31.940 1.00 34.20 309 THR B O 1
ATOM 2392 N N . GLU A 1 346 ? 13.378 22.456 31.750 1.00 33.57 310 GLU B N 1
ATOM 2393 C CA . GLU A 1 346 ? 13.440 22.518 30.295 1.00 33.99 310 GLU B CA 1
ATOM 2394 C C . GLU A 1 346 ? 14.474 23.528 29.813 1.00 33.37 310 GLU B C 1
ATOM 2395 O O . GLU A 1 346 ? 14.534 24.654 30.314 1.00 31.15 310 GLU B O 1
ATOM 2401 N N . SER A 1 347 ? 15.273 23.121 28.828 1.00 30.49 311 SER B N 1
ATOM 2402 C CA . SER A 1 347 ? 16.146 24.048 28.131 1.00 29.86 311 SER B CA 1
ATOM 2403 C C . SER A 1 347 ? 15.324 24.949 27.213 1.00 27.46 311 SER B C 1
ATOM 2404 O O . SER A 1 347 ? 14.150 24.699 26.937 1.00 30.09 311 SER B O 1
ATOM 2407 N N . VAL A 1 348 ? 15.939 26.032 26.755 1.00 30.43 312 VAL B N 1
ATOM 2408 C CA . VAL A 1 348 ? 15.264 26.987 25.887 1.00 29.03 312 VAL B CA 1
ATOM 2409 C C . VAL A 1 348 ? 15.685 26.700 24.452 1.00 26.62 312 VAL B C 1
ATOM 2410 O O . VAL A 1 348 ? 16.861 26.834 24.102 1.00 29.49 312 VAL B O 1
ATOM 2414 N N . VAL A 1 349 ? 14.729 26.307 23.624 1.00 30.87 313 VAL B N 1
ATOM 2415 C CA . VAL A 1 349 ? 15.024 25.915 22.250 1.00 27.49 313 VAL B CA 1
ATOM 2416 C C . VAL A 1 349 ? 15.228 27.153 21.392 1.00 28.23 313 VAL B C 1
ATOM 2417 O O . VAL A 1 349 ? 14.416 28.085 21.413 1.00 25.08 313 VAL B O 1
ATOM 2421 N N . ASN A 1 350 ? 16.328 27.172 20.647 1.00 28.80 314 ASN B N 1
ATOM 2422 C CA . ASN A 1 350 ? 16.519 28.090 19.530 1.00 26.04 314 ASN B CA 1
ATOM 2423 C C . ASN A 1 350 ? 16.571 27.215 18.287 1.00 25.52 314 ASN B C 1
ATOM 2424 O O . ASN A 1 350 ? 17.596 26.585 18.015 1.00 26.25 314 ASN B O 1
ATOM 2429 N N . ASN A 1 351 ? 15.478 27.164 17.538 1.00 21.02 315 ASN B N 1
ATOM 2430 C CA . ASN A 1 351 ? 15.476 26.425 16.280 1.00 21.54 315 ASN B CA 1
ATOM 2431 C C . ASN A 1 351 ? 15.121 27.342 15.117 1.00 23.86 315 ASN B C 1
ATOM 2432 O O . ASN A 1 351 ? 14.420 26.957 14.180 1.00 21.61 315 ASN B O 1
ATOM 2437 N N . GLU A 1 352 ? 15.635 28.572 15.159 1.00 24.25 316 GLU B N 1
ATOM 2438 C CA . GLU A 1 352 ? 15.383 29.506 14.070 1.00 23.67 316 GLU B CA 1
ATOM 2439 C C . GLU A 1 352 ? 15.933 28.970 12.755 1.00 21.44 316 GLU B C 1
ATOM 2440 O O . GLU A 1 352 ? 15.338 29.183 11.692 1.00 21.10 316 GLU B O 1
ATOM 2446 N N . LYS A 1 353 ? 17.072 28.280 12.804 1.00 22.39 317 LYS B N 1
ATOM 2447 C CA . LYS A 1 353 ? 17.639 27.724 11.579 1.00 22.49 317 LYS B CA 1
ATOM 2448 C C . LYS A 1 353 ? 16.706 26.683 10.977 1.00 20.29 317 LYS B C 1
ATOM 2449 O O . LYS A 1 353 ? 16.414 26.713 9.775 1.00 20.86 317 LYS B O 1
ATOM 2455 N N . THR A 1 354 ? 16.249 25.734 11.805 1.00 20.95 318 THR B N 1
ATOM 2456 C CA . THR A 1 354 ? 15.286 24.732 11.356 1.00 18.49 318 THR B CA 1
ATOM 2457 C C . THR A 1 354 ? 14.040 25.394 10.789 1.00 19.98 318 THR B C 1
ATOM 2458 O O . THR A 1 354 ? 13.546 25.017 9.720 1.00 20.20 318 THR B O 1
ATOM 2462 N N . ARG A 1 355 ? 13.517 26.390 11.501 1.00 20.21 319 ARG B N 1
ATOM 2463 C CA . ARG A 1 355 ? 12.301 27.053 11.063 1.00 19.44 319 ARG B CA 1
ATOM 2464 C C . ARG A 1 355 ? 12.484 27.716 9.703 1.00 24.47 319 ARG B C 1
ATOM 2465 O O . ARG A 1 355 ? 11.575 27.685 8.869 1.00 21.85 319 ARG B O 1
ATOM 2473 N N . ARG A 1 356 ? 13.645 28.335 9.470 1.00 20.08 320 ARG B N 1
ATOM 2474 C CA . ARG A 1 356 ? 13.899 28.965 8.172 1.00 21.80 320 ARG B CA 1
ATOM 2475 C C . ARG A 1 356 ? 13.999 27.925 7.068 1.00 22.67 320 ARG B C 1
ATOM 2476 O O . ARG A 1 356 ? 13.435 28.098 5.985 1.00 20.78 320 ARG B O 1
ATOM 2484 N N . ILE A 1 357 ? 14.692 26.823 7.332 1.00 25.24 321 ILE B N 1
ATOM 2485 C CA . ILE A 1 357 ? 14.901 25.816 6.295 1.00 23.81 321 ILE B CA 1
ATOM 2486 C C . ILE A 1 357 ? 13.580 25.155 5.915 1.00 23.29 321 ILE B C 1
ATOM 2487 O O . ILE A 1 357 ? 13.278 24.971 4.729 1.00 23.78 321 ILE B O 1
ATOM 2492 N N . LEU A 1 358 ? 12.765 24.798 6.912 1.00 20.12 322 LEU B N 1
ATOM 2493 C CA . LEU A 1 358 ? 11.463 24.199 6.625 1.00 18.70 322 LEU B CA 1
ATOM 2494 C C . LEU A 1 358 ? 10.559 25.163 5.868 1.00 23.65 322 LEU B C 1
ATOM 2495 O O . LEU A 1 358 ? 9.851 24.758 4.940 1.00 22.33 322 LEU B O 1
ATOM 2500 N N . GLY A 1 359 ? 10.529 26.431 6.279 1.00 26.03 323 GLY B N 1
ATOM 2501 C CA . GLY A 1 359 ? 9.826 27.439 5.501 1.00 28.10 323 GLY B CA 1
ATOM 2502 C C . GLY A 1 359 ? 8.313 27.422 5.563 1.00 32.71 323 GLY B C 1
ATOM 2503 O O . GLY A 1 359 ? 7.676 28.109 4.753 1.00 33.07 323 GLY B O 1
ATOM 2504 N N . PHE A 1 360 ? 7.707 26.681 6.487 1.00 23.71 324 PHE B N 1
ATOM 2505 C CA . PHE A 1 360 ? 6.260 26.691 6.646 1.00 24.17 324 PHE B CA 1
ATOM 2506 C C . PHE A 1 360 ? 5.912 26.957 8.101 1.00 27.05 324 PHE B C 1
ATOM 2507 O O . PHE A 1 360 ? 6.710 26.707 9.006 1.00 22.75 324 PHE B O 1
ATOM 2515 N N . LYS A 1 361 ? 4.708 27.477 8.318 1.00 29.31 325 LYS B N 1
ATOM 2516 C CA . LYS A 1 361 ? 4.243 27.752 9.674 1.00 27.44 325 LYS B CA 1
ATOM 2517 C C . LYS A 1 361 ? 3.773 26.462 10.331 1.00 26.80 325 LYS B C 1
ATOM 2518 O O . LYS A 1 361 ? 3.055 25.666 9.715 1.00 25.44 325 LYS B O 1
ATOM 2524 N N . PHE A 1 362 ? 4.164 26.272 11.590 1.00 22.25 326 PHE B N 1
ATOM 2525 C CA . PHE A 1 362 ? 3.784 25.086 12.342 1.00 23.84 326 PHE B CA 1
ATOM 2526 C C . PHE A 1 362 ? 2.332 25.158 12.813 1.00 25.15 326 PHE B C 1
ATOM 2527 O O . PHE A 1 362 ? 1.776 26.237 13.034 1.00 28.19 326 PHE B O 1
ATOM 2535 N N . ILE A 1 363 ? 1.745 23.981 13.024 1.00 24.32 327 ILE B N 1
ATOM 2536 C CA . ILE A 1 363 ? 0.424 23.855 13.633 1.00 24.17 327 ILE B CA 1
ATOM 2537 C C . ILE A 1 363 ? 0.520 24.123 15.136 1.00 23.03 327 ILE B C 1
ATOM 2538 O O . ILE A 1 363 ? 1.406 23.598 15.831 1.00 20.72 327 ILE B O 1
ATOM 2543 N 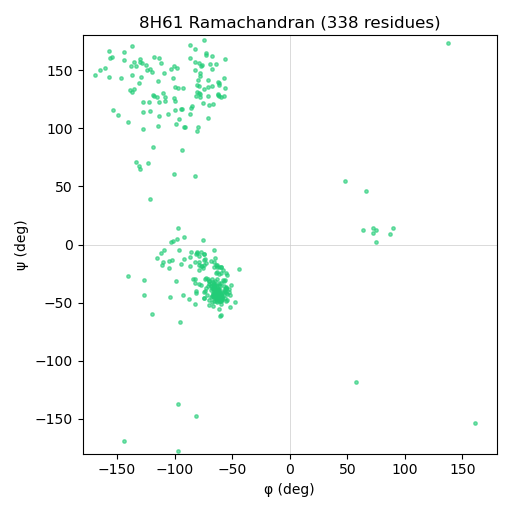N . ASP A 1 364 ? -0.391 24.935 15.658 1.00 21.75 328 ASP B N 1
ATOM 2544 C CA . ASP A 1 364 ? -0.283 25.252 17.071 1.00 24.00 328 ASP B CA 1
ATOM 2545 C C . ASP A 1 364 ? -0.999 24.208 17.930 1.00 24.05 328 ASP B C 1
ATOM 2546 O O . ASP A 1 364 ? -1.734 23.343 17.437 1.00 21.19 328 ASP B O 1
ATOM 2551 N N . LEU A 1 365 ? -0.798 24.337 19.242 1.00 21.16 329 LEU B N 1
ATOM 2552 C CA . LEU A 1 365 ? -1.212 23.288 20.171 1.00 24.68 329 LEU B CA 1
ATOM 2553 C C . LEU A 1 365 ? -2.714 23.078 20.136 1.00 25.02 329 LEU B C 1
ATOM 2554 O O . LEU A 1 365 ? -3.192 21.938 20.212 1.00 22.57 329 LEU B O 1
ATOM 2559 N N . LYS A 1 366 ? -3.476 24.168 20.017 1.00 26.72 330 LYS B N 1
ATOM 2560 C CA . LYS A 1 366 ? -4.928 24.057 20.023 1.00 24.42 330 LYS B CA 1
ATOM 2561 C C . LYS A 1 366 ? -5.418 23.212 18.855 1.00 25.77 330 LYS B C 1
ATOM 2562 O O . LYS A 1 366 ? -6.253 22.316 19.031 1.00 23.48 330 LYS B O 1
ATOM 2568 N N . LYS A 1 367 ? -4.925 23.498 17.643 1.00 24.27 331 LYS B N 1
ATOM 2569 C CA . LYS A 1 367 ? -5.333 22.700 16.496 1.00 24.02 331 LYS B CA 1
ATOM 2570 C C . LYS A 1 367 ? -4.863 21.261 16.648 1.00 22.34 331 LYS B C 1
ATOM 2571 O O . LYS A 1 367 ? -5.599 20.324 16.335 1.00 25.08 331 LYS B O 1
ATOM 2577 N N . SER A 1 368 ? -3.638 21.068 17.140 1.00 22.95 332 SER B N 1
ATOM 2578 C CA . SER A 1 368 ? -3.110 19.720 17.290 1.00 21.61 332 SER B CA 1
ATOM 2579 C C . SER A 1 368 ? -3.981 18.891 18.226 1.00 23.58 332 SER B C 1
ATOM 2580 O O . SER A 1 368 ? -4.329 17.741 17.919 1.00 23.41 332 SER B O 1
ATOM 2583 N N . VAL A 1 369 ? -4.347 19.467 19.372 1.00 22.47 333 VAL B N 1
ATOM 2584 C CA . VAL A 1 369 ? -5.186 18.773 20.343 1.00 23.82 333 VAL B CA 1
ATOM 2585 C C . VAL A 1 369 ? -6.600 18.588 19.797 1.00 20.90 333 VAL B C 1
ATOM 2586 O O . VAL A 1 369 ? -7.179 17.499 19.898 1.00 24.95 333 VAL B O 1
ATOM 2590 N N . ASP A 1 370 ? -7.174 19.647 19.209 1.00 24.17 334 ASP B N 1
ATOM 2591 C CA . ASP A 1 370 ? -8.511 19.560 18.615 1.00 25.88 334 ASP B CA 1
ATOM 2592 C C . ASP A 1 370 ? -8.598 18.425 17.609 1.00 27.28 334 ASP B C 1
ATOM 2593 O O . ASP A 1 370 ? -9.555 17.641 17.613 1.00 25.72 334 ASP B O 1
ATOM 2598 N N . ASP A 1 371 ? -7.612 18.341 16.713 1.00 24.62 335 ASP B N 1
ATOM 2599 C CA . ASP A 1 371 ? -7.670 17.326 15.669 1.00 22.90 335 ASP B CA 1
ATOM 2600 C C . ASP A 1 371 ? -7.464 15.933 16.244 1.00 23.32 335 ASP B C 1
ATOM 2601 O O . ASP A 1 371 ? -8.036 14.962 15.733 1.00 26.03 335 ASP B O 1
ATOM 2606 N N . THR A 1 372 ? -6.674 15.815 17.317 1.00 24.11 336 THR B N 1
ATOM 2607 C CA . THR A 1 372 ? -6.522 14.521 17.977 1.00 20.37 336 THR B CA 1
ATOM 2608 C C . THR A 1 372 ? -7.840 14.075 18.596 1.00 26.81 336 THR B C 1
ATOM 2609 O O . THR A 1 372 ? -8.267 12.922 18.428 1.00 23.50 336 THR B O 1
ATOM 2613 N N . ILE A 1 373 ? -8.487 14.980 19.335 1.00 25.60 337 ILE B N 1
ATOM 2614 C CA . ILE A 1 373 ? -9.727 14.644 20.032 1.00 28.76 337 ILE B CA 1
ATOM 2615 C C . ILE A 1 373 ? -10.826 14.310 19.036 1.00 27.08 337 ILE B C 1
ATOM 2616 O O . ILE A 1 373 ? -11.581 13.350 19.224 1.00 32.03 337 ILE B O 1
ATOM 2621 N N . LYS A 1 374 ? -10.929 15.097 17.962 1.00 29.19 338 LYS B N 1
ATOM 2622 C CA . LYS A 1 374 ? -11.975 14.899 16.964 1.00 30.11 338 LYS B CA 1
ATOM 2623 C C . LYS A 1 374 ? -11.989 13.478 16.412 1.00 30.86 338 LYS B C 1
ATOM 2624 O O . LYS A 1 374 ? -13.039 12.997 15.979 1.00 32.39 338 LYS B O 1
ATOM 2630 N N . GLN A 1 375 ? -10.849 12.781 16.428 1.00 29.94 339 GLN B N 1
ATOM 2631 C CA . GLN A 1 375 ? -10.836 11.370 16.043 1.00 28.87 339 GLN B CA 1
ATOM 2632 C C . GLN A 1 375 ? -11.260 10.449 17.176 1.00 31.08 339 GLN B C 1
ATOM 2633 O O . GLN A 1 375 ? -11.512 9.264 16.934 1.00 32.87 339 GLN B O 1
ATOM 2639 N N . LEU A 1 376 ? -11.289 10.946 18.412 1.00 32.36 340 LEU B N 1
ATOM 2640 C CA . LEU A 1 376 ? -11.630 10.124 19.562 1.00 33.48 340 LEU B CA 1
ATOM 2641 C C . LEU A 1 376 ? -13.033 10.379 20.089 1.00 37.69 340 LEU B C 1
ATOM 2642 O O . LEU A 1 376 ? -13.570 9.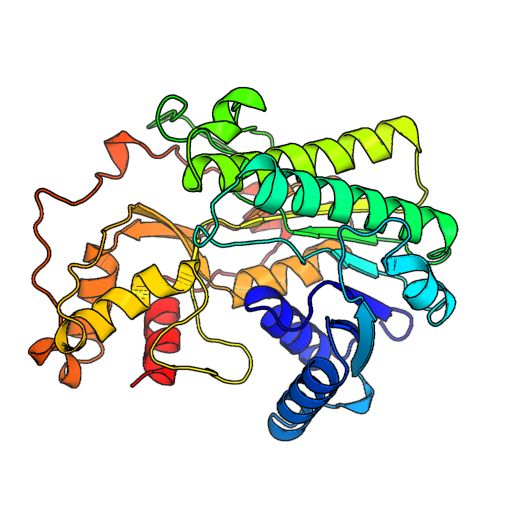532 20.810 1.00 39.73 340 LEU B O 1
ATOM 2647 N N . VAL A 1 377 ? -13.623 11.522 19.763 1.00 38.28 341 VAL B N 1
ATOM 2648 C CA . VAL A 1 377 ? -14.911 11.930 20.319 1.00 46.02 341 VAL B CA 1
ATOM 2649 C C . VAL A 1 377 ? -16.038 11.508 19.382 1.00 45.42 341 VAL B C 1
ATOM 2650 O O . VAL A 1 377 ? -17.162 11.253 19.826 1.00 52.52 341 VAL B O 1
#